Protein AF-A0ABC8RRY3-F1 (afdb_monomer_lite)

Secondary structure (DSSP, 8-state):
----PPPPPPTT--THHHHHHHHHHHTT-----------------------------HHHHHHHHHHHHHHHHHHHHHHHTS-------SSHHHHHHHHHHHHHHHHHHHHHS-HHHHHHHTTTS--HHHHHHHHHHHTPPPHHHHHHHHHTTSTT--HHHHHHHHHH-SSHHHHHHHHHHTTT-HHHHHHHHHHHTTTSS-HHHHHHHHHHHT--

Structure (mmCIF, N/CA/C/O backbone):
data_AF-A0ABC8RRY3-F1
#
_entry.id   AF-A0ABC8RRY3-F1
#
loop_
_atom_site.group_PDB
_atom_site.id
_atom_site.type_symbol
_atom_site.label_atom_id
_atom_site.label_alt_id
_atom_site.label_comp_id
_atom_site.label_asym_id
_atom_site.label_entity_id
_atom_site.label_seq_id
_atom_site.pdbx_PDB_ins_code
_atom_site.Cartn_x
_atom_site.Cartn_y
_atom_site.Cartn_z
_atom_site.occupancy
_atom_site.B_iso_or_equiv
_atom_site.auth_seq_id
_atom_site.auth_comp_id
_atom_site.auth_asym_id
_atom_site.auth_atom_id
_atom_site.pdbx_PDB_model_num
ATOM 1 N N . MET A 1 1 ? -9.235 -22.527 -18.227 1.00 31.97 1 MET A N 1
ATOM 2 C CA . MET A 1 1 ? -8.842 -22.435 -19.648 1.00 31.97 1 MET A CA 1
ATOM 3 C C . MET A 1 1 ? -7.898 -21.255 -19.773 1.00 31.97 1 MET A C 1
ATOM 5 O O . MET A 1 1 ? -8.350 -20.122 -19.700 1.00 31.97 1 MET A O 1
ATOM 9 N N . ALA A 1 2 ? -6.595 -21.528 -19.806 1.00 30.31 2 ALA A N 1
ATOM 10 C CA . ALA A 1 2 ? -5.564 -20.508 -19.943 1.00 30.31 2 ALA A CA 1
ATOM 11 C C . ALA A 1 2 ? -5.569 -19.997 -21.389 1.00 30.31 2 ALA A C 1
ATOM 13 O O . ALA A 1 2 ? -5.497 -20.799 -22.319 1.00 30.31 2 ALA A O 1
ATOM 14 N N . GLN A 1 3 ? -5.713 -18.687 -21.583 1.00 34.06 3 GLN A N 1
ATOM 15 C CA . GLN A 1 3 ? -5.517 -18.079 -22.894 1.00 34.06 3 GLN A CA 1
ATOM 16 C C . GLN A 1 3 ? -4.008 -17.994 -23.140 1.00 34.06 3 GLN A C 1
ATOM 18 O O . GLN A 1 3 ? -3.276 -17.410 -22.344 1.00 34.06 3 GLN A O 1
ATOM 23 N N . ASN A 1 4 ? -3.559 -18.657 -24.205 1.00 36.44 4 ASN A N 1
ATOM 24 C CA . ASN A 1 4 ? -2.171 -18.714 -24.647 1.00 36.44 4 ASN A CA 1
ATOM 25 C C . ASN A 1 4 ? -1.624 -17.300 -24.896 1.00 36.44 4 ASN A C 1
ATOM 27 O O . ASN A 1 4 ? -2.052 -16.629 -25.834 1.00 36.44 4 ASN A O 1
ATOM 31 N N . LEU A 1 5 ? -0.660 -16.869 -24.082 1.00 36.22 5 LEU A N 1
ATOM 32 C CA . LEU A 1 5 ? 0.220 -15.752 -24.419 1.00 36.22 5 LEU A CA 1
ATOM 33 C C . LEU A 1 5 ? 1.229 -16.234 -25.478 1.00 36.22 5 LEU A C 1
ATOM 35 O O . LEU A 1 5 ? 1.787 -17.323 -25.314 1.00 36.22 5 LEU A O 1
ATOM 39 N N . PRO A 1 6 ? 1.464 -15.477 -26.564 1.00 34.47 6 PRO A N 1
ATOM 40 C CA . PRO A 1 6 ? 2.433 -15.866 -27.579 1.00 34.47 6 PRO A CA 1
ATOM 41 C C . PRO A 1 6 ? 3.862 -15.797 -27.018 1.00 34.47 6 PRO A C 1
ATOM 43 O O . PRO A 1 6 ? 4.224 -14.870 -26.294 1.00 34.47 6 PRO A O 1
ATOM 46 N N . LEU A 1 7 ? 4.656 -16.819 -27.349 1.00 37.25 7 LEU A N 1
ATOM 47 C CA . LEU A 1 7 ? 6.086 -16.939 -27.050 1.00 37.25 7 LEU A CA 1
ATOM 48 C C . LEU A 1 7 ? 6.905 -15.795 -27.687 1.00 37.25 7 LEU A C 1
ATOM 50 O O . LEU A 1 7 ? 6.423 -15.160 -28.628 1.00 37.25 7 LEU A O 1
ATOM 54 N N . PRO A 1 8 ? 8.142 -15.532 -27.210 1.00 37.50 8 PRO A N 1
ATOM 55 C CA . PRO A 1 8 ? 8.986 -14.463 -27.739 1.00 37.50 8 PRO A CA 1
ATOM 56 C C . PRO A 1 8 ? 9.223 -14.635 -29.244 1.00 37.50 8 PRO A C 1
ATOM 58 O O . PRO A 1 8 ? 9.687 -15.680 -29.700 1.00 37.50 8 PRO A O 1
ATOM 61 N N . ILE A 1 9 ? 8.880 -13.589 -29.998 1.00 39.41 9 ILE A N 1
ATOM 62 C CA . ILE A 1 9 ? 9.011 -13.520 -31.453 1.00 39.41 9 ILE A CA 1
ATOM 63 C C . ILE A 1 9 ? 10.498 -13.620 -31.818 1.00 39.41 9 ILE A C 1
ATOM 65 O O . ILE A 1 9 ? 11.332 -12.852 -31.336 1.00 39.41 9 ILE A O 1
ATOM 69 N N . SER A 1 10 ? 10.817 -14.603 -32.660 1.00 38.12 10 SER A N 1
ATOM 70 C CA . SER A 1 10 ? 12.108 -14.743 -33.333 1.00 38.12 10 SER A CA 1
ATOM 71 C C . SER A 1 10 ? 12.402 -13.471 -34.137 1.00 38.12 10 SER A C 1
ATOM 73 O O . SER A 1 10 ? 11.566 -13.034 -34.925 1.00 38.12 10 SER A O 1
ATOM 75 N N . MET A 1 11 ? 13.573 -12.856 -33.931 1.00 45.81 11 MET A N 1
ATOM 76 C CA . MET A 1 11 ? 13.958 -11.571 -34.542 1.00 45.81 11 MET A CA 1
ATOM 77 C C . MET A 1 11 ? 14.353 -11.672 -36.030 1.00 45.81 11 MET A C 1
ATOM 79 O O . MET A 1 11 ? 15.284 -10.999 -36.458 1.00 45.81 11 MET A O 1
ATOM 83 N N . ASP A 1 12 ? 13.628 -12.476 -36.806 1.00 41.12 12 ASP A N 1
ATOM 84 C CA . ASP A 1 12 ? 13.692 -12.514 -38.275 1.00 41.12 12 ASP A CA 1
ATOM 85 C C . ASP A 1 12 ? 12.323 -12.189 -38.928 1.00 41.12 12 ASP A C 1
ATOM 87 O O . ASP A 1 12 ? 12.153 -12.350 -40.133 1.00 41.12 12 ASP A O 1
ATOM 91 N N . GLY A 1 13 ? 11.331 -11.730 -38.147 1.00 36.97 13 GLY A N 1
ATOM 92 C CA . GLY A 1 13 ? 9.959 -11.457 -38.603 1.00 36.97 13 GLY A CA 1
ATOM 93 C C . GLY A 1 13 ? 9.693 -10.025 -39.099 1.00 36.97 13 GLY A C 1
ATOM 94 O O . GLY A 1 13 ? 10.183 -9.049 -38.531 1.00 36.97 13 GLY A O 1
ATOM 95 N N . ASP A 1 14 ? 8.885 -9.934 -40.160 1.00 43.50 14 ASP A N 1
ATOM 96 C CA . ASP A 1 14 ? 8.519 -8.750 -40.946 1.00 43.50 14 ASP A CA 1
ATOM 97 C C . ASP A 1 14 ? 7.953 -7.547 -40.152 1.00 43.50 14 ASP A C 1
ATOM 99 O O . ASP A 1 14 ? 7.330 -7.677 -39.099 1.00 43.50 14 ASP A O 1
ATOM 103 N N . GLN A 1 15 ? 8.092 -6.350 -40.745 1.00 43.19 15 GLN A N 1
ATOM 104 C CA . GLN A 1 15 ? 7.602 -5.022 -40.307 1.00 43.19 15 GLN A CA 1
ATOM 105 C C . GLN A 1 15 ? 6.165 -5.006 -39.722 1.00 43.19 15 GLN A C 1
ATOM 107 O O . GLN A 1 15 ? 5.827 -4.116 -38.942 1.00 43.19 15 GLN A O 1
ATOM 112 N N . GLN A 1 16 ? 5.320 -5.978 -40.073 1.00 41.22 16 GLN A N 1
ATOM 113 C CA . GLN A 1 16 ? 3.928 -6.097 -39.624 1.00 41.22 16 GLN A CA 1
ATOM 114 C C . GLN A 1 16 ? 3.757 -6.529 -38.157 1.00 41.22 16 GLN A C 1
ATOM 116 O O . GLN A 1 16 ? 2.776 -6.120 -37.533 1.00 41.22 16 GLN A O 1
ATOM 121 N N . ASP A 1 17 ? 4.717 -7.247 -37.563 1.00 48.81 17 ASP A N 1
ATOM 122 C CA . ASP A 1 17 ? 4.645 -7.628 -36.138 1.00 48.81 17 ASP A CA 1
ATOM 123 C C . ASP A 1 17 ? 4.825 -6.418 -35.200 1.00 48.81 17 ASP A C 1
ATOM 125 O O . ASP A 1 17 ? 4.259 -6.358 -34.103 1.00 48.81 17 ASP A O 1
ATOM 129 N N . TRP A 1 18 ? 5.546 -5.391 -35.659 1.00 44.81 18 TRP A N 1
ATOM 130 C CA . TRP A 1 18 ? 5.739 -4.144 -34.916 1.00 44.81 18 TRP A CA 1
ATOM 131 C C . TRP A 1 18 ? 4.465 -3.298 -34.845 1.00 44.81 18 TRP A C 1
ATOM 133 O O . TRP A 1 18 ? 4.181 -2.693 -33.809 1.00 44.81 18 TRP A O 1
ATOM 143 N N . GLU A 1 19 ? 3.670 -3.264 -35.917 1.00 44.75 19 GLU A N 1
ATOM 144 C CA . GLU A 1 19 ? 2.419 -2.500 -35.949 1.00 44.75 19 GLU A CA 1
ATOM 145 C C . GLU A 1 19 ? 1.362 -3.102 -35.014 1.00 44.75 19 GLU A C 1
ATOM 147 O O . GLU A 1 19 ? 0.672 -2.359 -34.313 1.00 44.75 19 GLU A O 1
ATOM 152 N N . ALA A 1 20 ? 1.300 -4.434 -34.909 1.00 50.59 20 ALA A N 1
ATOM 153 C CA . ALA A 1 20 ? 0.403 -5.129 -33.984 1.00 50.59 20 ALA A CA 1
ATOM 154 C C . ALA A 1 20 ? 0.744 -4.846 -32.507 1.00 50.59 20 ALA A C 1
ATOM 156 O O . ALA A 1 20 ? -0.151 -4.616 -31.682 1.00 50.59 20 ALA A O 1
ATOM 157 N N . TRP A 1 21 ? 2.036 -4.791 -32.163 1.00 51.72 21 TRP A N 1
ATOM 158 C CA . TRP A 1 21 ? 2.482 -4.417 -30.817 1.00 51.72 21 TRP A CA 1
ATOM 159 C C . TRP A 1 21 ? 2.197 -2.940 -30.496 1.00 51.72 21 TRP A C 1
ATOM 161 O O . TRP A 1 21 ? 1.742 -2.616 -29.392 1.00 51.72 21 TRP A O 1
ATOM 171 N N . ILE A 1 22 ? 2.387 -2.044 -31.471 1.00 51.19 22 ILE A N 1
ATOM 172 C CA . ILE A 1 22 ? 2.031 -0.623 -31.349 1.00 51.19 22 ILE A CA 1
ATOM 173 C C . ILE A 1 22 ? 0.522 -0.463 -31.120 1.00 51.19 22 ILE A C 1
ATOM 175 O O . ILE A 1 22 ? 0.129 0.281 -30.220 1.00 51.19 22 ILE A O 1
ATOM 179 N N . GLU A 1 23 ? -0.325 -1.179 -31.862 1.00 46.16 23 GLU A N 1
ATOM 180 C CA . GLU A 1 23 ? -1.784 -1.092 -31.717 1.00 46.16 23 GLU A CA 1
ATOM 181 C C . GLU A 1 23 ? -2.260 -1.581 -30.345 1.00 46.16 23 GLU A C 1
ATOM 183 O O . GLU A 1 23 ? -3.103 -0.955 -29.703 1.00 46.16 23 GLU A O 1
ATOM 188 N N . THR A 1 24 ? -1.640 -2.647 -29.838 1.00 44.56 24 THR A N 1
ATOM 189 C CA . THR A 1 24 ? -1.930 -3.191 -28.503 1.00 44.56 24 THR A CA 1
ATOM 190 C C . THR A 1 24 ? -1.500 -2.227 -27.387 1.00 44.56 24 THR A C 1
ATOM 192 O O . THR A 1 24 ? -2.137 -2.153 -26.333 1.00 44.56 24 THR A O 1
ATOM 195 N N . SER A 1 25 ? -0.449 -1.439 -27.630 1.00 39.88 25 SER A N 1
ATOM 196 C CA . SER A 1 25 ? 0.100 -0.469 -26.674 1.00 39.88 25 SER A CA 1
ATOM 197 C C . SER A 1 25 ? -0.645 0.876 -26.667 1.00 39.88 25 SER A C 1
ATOM 199 O O . SER A 1 25 ? -0.651 1.565 -25.644 1.00 39.88 25 SER A O 1
ATOM 201 N N . LYS A 1 26 ? -1.334 1.241 -27.761 1.00 40.53 26 LYS A N 1
ATOM 202 C CA . LYS A 1 26 ? -2.143 2.476 -27.872 1.00 40.53 26 LYS A CA 1
ATOM 203 C C . LYS A 1 26 ? -3.253 2.574 -26.821 1.00 40.53 26 LYS A C 1
ATOM 205 O O . LYS A 1 26 ? -3.534 3.668 -26.342 1.00 40.53 26 LYS A O 1
ATOM 210 N N . ASN A 1 27 ? -3.841 1.448 -26.419 1.00 36.88 27 ASN A N 1
ATOM 211 C CA . ASN A 1 27 ? -4.966 1.421 -25.474 1.00 36.88 27 ASN A CA 1
ATOM 212 C C . ASN A 1 27 ? -4.562 1.602 -23.999 1.00 36.88 27 ASN A C 1
ATOM 214 O O . ASN A 1 27 ? -5.433 1.600 -23.132 1.00 36.88 27 ASN A O 1
ATOM 218 N N . LYS A 1 28 ? -3.263 1.749 -23.695 1.00 37.53 28 LYS A N 1
ATOM 219 C CA . LYS A 1 28 ? -2.749 1.870 -22.318 1.00 37.53 28 LYS A CA 1
ATOM 220 C C . LYS A 1 28 ? -2.096 3.218 -22.000 1.00 37.53 28 LYS A C 1
ATOM 222 O O . LYS A 1 28 ? -1.705 3.433 -20.857 1.00 37.53 28 LYS A O 1
ATOM 227 N N . LEU A 1 29 ? -1.982 4.131 -22.969 1.00 35.62 29 LEU A N 1
ATOM 228 C CA . LEU A 1 29 ? -1.271 5.398 -22.786 1.00 35.62 29 LEU A CA 1
ATOM 229 C C . LEU A 1 29 ? -2.246 6.578 -22.663 1.00 35.62 29 LEU A C 1
ATOM 231 O O . LEU A 1 29 ? -2.884 6.982 -23.635 1.00 35.62 29 LEU A O 1
ATOM 235 N N . VAL A 1 30 ? -2.322 7.183 -21.476 1.00 33.12 30 VAL A N 1
ATOM 236 C CA . VAL A 1 30 ? -2.964 8.493 -21.300 1.00 33.12 30 VAL A CA 1
ATOM 237 C C . VAL A 1 30 ? -1.987 9.564 -21.787 1.00 33.12 30 VAL A C 1
ATOM 239 O O . VAL A 1 30 ? -1.080 9.974 -21.069 1.00 33.12 30 VAL A O 1
ATOM 242 N N . VAL A 1 31 ? -2.148 10.006 -23.035 1.00 36.59 31 VAL A N 1
ATOM 243 C CA . VAL A 1 31 ? -1.385 11.130 -23.600 1.00 36.59 31 VAL A CA 1
ATOM 244 C C . VAL A 1 31 ? -2.153 12.423 -23.335 1.00 36.59 31 VAL A C 1
ATOM 246 O O . VAL A 1 31 ? -3.106 12.745 -24.047 1.00 36.59 31 VAL A O 1
ATOM 249 N N . LEU A 1 32 ? -1.739 13.191 -22.325 1.00 32.75 32 LEU A N 1
ATOM 250 C CA . LEU A 1 32 ? -2.200 14.571 -22.173 1.00 32.75 32 LEU A CA 1
ATOM 251 C C . LEU A 1 32 ? -1.407 15.457 -23.136 1.00 32.75 32 LEU A C 1
ATOM 253 O O . LEU A 1 32 ? -0.220 15.708 -22.959 1.00 32.75 32 LEU A O 1
ATOM 257 N N . ARG A 1 33 ? -2.080 15.894 -24.202 1.00 32.84 33 ARG A N 1
ATOM 258 C CA . ARG A 1 33 ? -1.510 16.769 -25.226 1.00 32.84 33 ARG A CA 1
ATOM 259 C C . ARG A 1 33 ? -1.497 18.213 -24.733 1.00 32.84 33 ARG A C 1
ATOM 261 O O . ARG A 1 33 ? -2.553 18.836 -24.608 1.00 32.84 33 ARG A O 1
ATOM 268 N N . GLU A 1 34 ? -0.312 18.769 -24.551 1.00 36.38 34 GLU A N 1
ATOM 269 C CA . GLU A 1 34 ? -0.118 20.212 -24.496 1.00 36.38 34 GLU A CA 1
ATOM 270 C C . GLU A 1 34 ? 0.045 20.743 -25.927 1.00 36.38 34 GLU A C 1
ATOM 272 O O . GLU A 1 34 ? 0.794 20.199 -26.739 1.00 36.38 34 GLU A O 1
ATOM 277 N N . LYS A 1 35 ? -0.716 21.779 -26.279 1.00 31.27 35 LYS A N 1
ATOM 278 C CA . LYS A 1 35 ? -0.447 22.589 -27.468 1.00 31.27 35 LYS A CA 1
ATOM 279 C C . LYS A 1 35 ? -0.472 24.040 -27.015 1.00 31.27 35 LYS A C 1
ATOM 281 O O . LYS A 1 35 ? -1.510 24.692 -27.094 1.00 31.27 35 LYS A O 1
ATOM 286 N N . GLU A 1 36 ? 0.650 24.512 -26.496 1.00 39.84 36 GLU A N 1
ATOM 287 C CA . GLU A 1 36 ? 0.920 25.941 -26.423 1.00 39.84 36 GLU A CA 1
ATOM 288 C C . GLU A 1 36 ? 1.451 26.372 -27.793 1.00 39.84 36 GLU A C 1
ATOM 290 O O . GLU A 1 36 ? 2.521 25.948 -28.225 1.00 39.84 36 GLU A O 1
ATOM 295 N N . VAL A 1 37 ? 0.667 27.161 -28.529 1.00 35.97 37 VAL A N 1
ATOM 296 C CA . VAL A 1 37 ? 1.204 27.965 -29.630 1.00 35.97 37 VAL A CA 1
ATOM 297 C C . VAL A 1 37 ? 1.340 29.366 -29.066 1.00 35.97 37 VAL A C 1
ATOM 299 O O . VAL A 1 37 ? 0.336 30.024 -28.795 1.00 35.97 37 VAL A O 1
ATOM 302 N N . GLY A 1 38 ? 2.588 29.765 -28.824 1.00 32.19 38 GLY A N 1
ATOM 303 C CA . GLY A 1 38 ? 2.945 31.115 -28.420 1.00 32.19 38 GLY A CA 1
ATOM 304 C C . GLY A 1 38 ? 2.394 32.134 -29.410 1.00 32.19 38 GLY A C 1
ATOM 305 O O . GLY A 1 38 ? 2.457 31.947 -30.627 1.00 32.19 38 GLY A O 1
ATOM 306 N N . GLY A 1 39 ? 1.820 33.200 -28.864 1.00 37.59 39 GLY A N 1
ATOM 307 C CA . GLY A 1 39 ? 1.494 34.382 -29.631 1.00 37.59 39 GLY A CA 1
ATOM 308 C C . GLY A 1 39 ? 2.778 35.108 -30.000 1.00 37.59 39 GLY A C 1
ATOM 309 O O . GLY A 1 39 ? 3.454 35.620 -29.120 1.00 37.59 39 G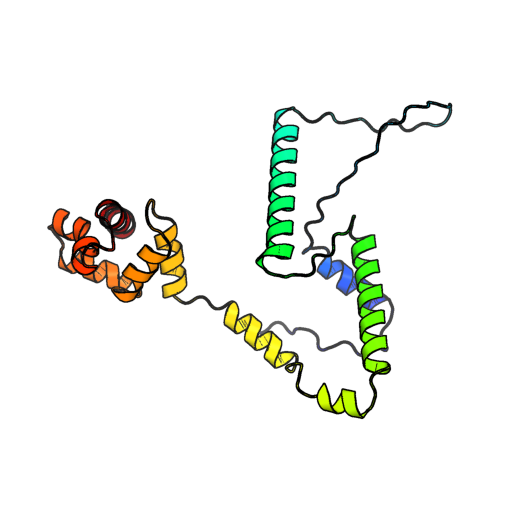LY A O 1
ATOM 310 N N . ASP A 1 40 ? 3.055 35.180 -31.295 1.00 29.31 40 ASP A N 1
ATOM 311 C CA . ASP A 1 40 ? 3.642 36.366 -31.901 1.00 29.31 40 ASP A CA 1
ATOM 312 C C . ASP A 1 40 ? 2.851 36.666 -33.171 1.00 29.31 40 ASP A C 1
ATOM 314 O O . ASP A 1 40 ? 2.838 35.924 -34.156 1.00 29.31 40 ASP A O 1
ATOM 318 N N . SER A 1 41 ? 2.093 37.753 -33.093 1.00 36.19 41 SER A N 1
ATOM 319 C CA . SER A 1 41 ? 1.290 38.286 -34.175 1.00 36.19 41 SER A CA 1
ATOM 320 C C . SER A 1 41 ? 2.185 39.012 -35.174 1.00 36.19 41 SER A C 1
ATOM 322 O O . SER A 1 41 ? 2.573 40.149 -34.926 1.00 36.19 41 SER A O 1
ATOM 324 N N . TYR A 1 42 ? 2.413 38.416 -36.340 1.00 28.03 42 TYR A N 1
ATOM 325 C CA . TYR A 1 42 ? 2.574 39.178 -37.577 1.00 28.03 42 TYR A CA 1
ATOM 326 C C . TYR A 1 42 ? 1.781 38.486 -38.682 1.00 28.03 42 TYR A C 1
ATOM 328 O O . TYR A 1 42 ? 2.205 37.497 -39.275 1.00 28.03 42 TYR A O 1
ATOM 336 N N . CYS A 1 43 ? 0.584 39.014 -38.939 1.00 30.30 43 CYS A N 1
ATOM 337 C CA . CYS A 1 43 ? -0.199 38.677 -40.116 1.00 30.30 43 CYS A CA 1
ATOM 338 C C . CYS A 1 43 ? 0.555 39.144 -41.369 1.00 30.30 43 CYS A C 1
ATOM 340 O O . CYS A 1 43 ? 0.645 40.344 -41.621 1.00 30.30 43 CYS A O 1
ATOM 342 N N . ALA A 1 44 ? 1.028 38.205 -42.187 1.00 30.47 44 ALA A N 1
ATOM 343 C CA . ALA A 1 44 ? 1.303 38.439 -43.599 1.00 30.47 44 ALA A CA 1
ATOM 344 C C . ALA A 1 44 ? 0.461 37.457 -44.425 1.00 30.47 44 ALA A C 1
ATOM 346 O O . ALA A 1 44 ? 0.417 36.261 -44.162 1.00 30.47 44 ALA A O 1
ATOM 347 N N . MET A 1 45 ? -0.290 38.035 -45.357 1.00 35.50 45 MET A N 1
ATOM 348 C CA . MET A 1 45 ? -1.440 37.482 -46.066 1.00 35.50 45 MET A CA 1
ATOM 349 C C . MET A 1 45 ? -1.230 36.137 -46.781 1.00 35.50 45 MET A C 1
ATOM 351 O O . MET A 1 45 ? -0.275 35.973 -47.532 1.00 35.50 45 MET A O 1
ATOM 355 N N . GLY A 1 46 ? -2.255 35.277 -46.706 1.00 32.56 46 GLY A N 1
ATOM 356 C CA . GLY A 1 46 ? -2.624 34.372 -47.801 1.00 32.56 46 GLY A CA 1
ATOM 357 C C . GLY A 1 46 ? -2.859 32.913 -47.406 1.00 32.56 46 GLY A C 1
ATOM 358 O O . GLY A 1 46 ? -1.910 32.165 -47.229 1.00 32.56 46 GLY A O 1
ATOM 359 N N . GLY A 1 47 ? -4.125 32.480 -47.392 1.00 30.14 47 GLY A N 1
ATOM 360 C CA . GLY A 1 47 ? -4.485 31.057 -47.465 1.00 30.14 47 GLY A CA 1
ATOM 361 C C . GLY A 1 47 ? -5.391 30.577 -46.336 1.00 30.14 47 GLY A C 1
ATOM 362 O O . GLY A 1 47 ? -5.009 30.561 -45.177 1.00 30.14 47 GLY A O 1
ATOM 363 N N . ARG A 1 48 ? -6.616 30.209 -46.713 1.00 40.81 48 ARG A N 1
ATOM 364 C CA . ARG A 1 48 ? -7.707 29.673 -45.890 1.00 40.81 48 ARG A CA 1
ATOM 365 C C . ARG A 1 48 ? -7.256 28.528 -44.970 1.00 40.81 48 ARG A C 1
ATOM 367 O O . ARG A 1 48 ? -6.746 27.541 -45.473 1.00 40.81 48 ARG A O 1
ATOM 374 N N . ASP A 1 49 ? -7.496 28.685 -43.666 1.00 31.70 49 ASP A N 1
ATOM 375 C CA . ASP A 1 49 ? -8.188 27.718 -42.795 1.00 31.70 49 ASP A CA 1
ATOM 376 C C . ASP A 1 49 ? -8.314 28.310 -41.381 1.00 31.70 49 ASP A C 1
ATOM 378 O O . ASP A 1 49 ? -7.418 28.233 -40.541 1.00 31.70 49 ASP A O 1
ATOM 382 N N . CYS A 1 50 ? -9.449 28.961 -41.115 1.00 30.28 50 CYS A N 1
ATOM 383 C CA . CYS A 1 50 ? -9.786 29.456 -39.785 1.00 30.28 50 CYS A CA 1
ATOM 384 C C . CYS A 1 50 ? -10.132 28.264 -38.881 1.00 30.28 50 CYS A C 1
ATOM 386 O O . CYS A 1 50 ? -11.270 27.793 -38.873 1.00 30.28 50 CYS A O 1
ATOM 388 N N . VAL A 1 51 ? -9.165 27.779 -38.100 1.00 36.56 51 VAL A N 1
ATOM 389 C CA . VAL A 1 51 ? -9.450 26.862 -36.990 1.00 36.56 51 VAL A CA 1
ATOM 390 C C . VAL A 1 51 ? -10.266 27.632 -35.957 1.00 36.56 51 VAL A C 1
ATOM 392 O O . VAL A 1 51 ? -9.794 28.598 -35.366 1.00 36.56 51 VAL A O 1
ATOM 395 N N . HIS A 1 52 ? -11.516 27.216 -35.775 1.00 29.41 52 HIS A N 1
ATOM 396 C CA . HIS A 1 52 ? -12.428 27.778 -34.788 1.00 29.41 52 HIS A CA 1
ATOM 397 C C . HIS A 1 52 ? -11.818 27.650 -33.384 1.00 29.41 52 HIS A C 1
ATOM 399 O O . HIS A 1 52 ? -11.682 26.551 -32.837 1.00 29.41 52 HIS A O 1
ATOM 405 N N . GLU A 1 53 ? -11.437 28.785 -32.807 1.00 32.78 53 GLU A N 1
ATOM 406 C CA . GLU A 1 53 ? -10.887 28.884 -31.464 1.00 32.78 53 GLU A CA 1
ATOM 407 C C . GLU A 1 53 ? -12.003 28.656 -30.441 1.00 32.78 53 GLU A C 1
ATOM 409 O O . GLU A 1 53 ? -12.810 29.535 -30.136 1.00 32.78 53 GLU A O 1
ATOM 414 N N . ARG A 1 54 ? -12.101 27.427 -29.924 1.00 38.47 54 ARG A N 1
ATOM 415 C CA . ARG A 1 54 ? -13.029 27.119 -28.834 1.00 38.47 54 ARG A CA 1
ATOM 416 C C . ARG A 1 54 ? -12.462 27.661 -27.526 1.00 38.47 54 ARG A C 1
ATOM 418 O O . ARG A 1 54 ? -11.669 27.002 -26.856 1.00 38.47 54 ARG A O 1
ATOM 425 N N . ARG A 1 55 ? -12.895 28.869 -27.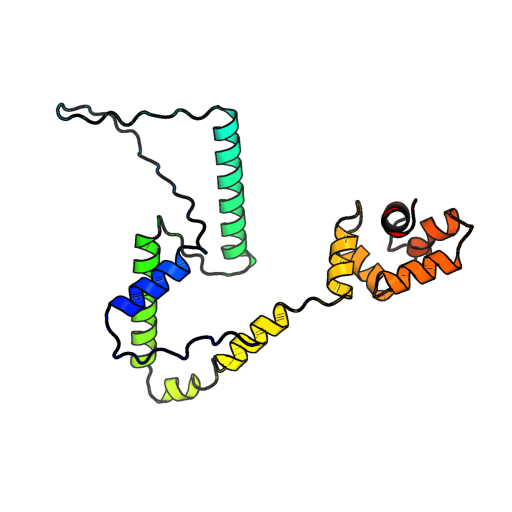162 1.00 40.28 55 ARG A N 1
ATOM 426 C CA . ARG A 1 55 ? -12.696 29.451 -25.832 1.00 40.28 55 ARG A CA 1
ATOM 427 C C . ARG A 1 55 ? -13.424 28.587 -24.801 1.00 40.28 55 ARG A C 1
ATOM 429 O O . ARG A 1 55 ? -14.647 28.476 -24.828 1.00 40.28 55 ARG A O 1
ATOM 436 N N . TRP A 1 56 ? -12.668 27.952 -23.914 1.00 46.09 56 TRP A N 1
ATOM 437 C CA . TRP A 1 56 ? -13.230 27.136 -22.842 1.00 46.09 56 TRP A CA 1
ATOM 438 C C . TRP A 1 56 ? -13.939 28.023 -21.802 1.00 46.09 56 TRP A C 1
ATOM 440 O O . TRP A 1 56 ? -13.439 29.112 -21.502 1.00 46.09 56 TRP A O 1
ATOM 450 N N . PRO A 1 57 ? -15.072 27.581 -21.225 1.00 50.06 57 PRO A N 1
ATOM 451 C CA . PRO A 1 57 ? -15.698 28.261 -20.094 1.00 50.06 57 PRO A CA 1
ATOM 452 C C . PRO A 1 57 ? -14.698 28.411 -18.943 1.00 50.06 57 PRO A C 1
ATOM 454 O O . PRO A 1 57 ? -13.915 27.495 -18.691 1.00 50.06 57 PRO A O 1
ATOM 457 N N . SER A 1 58 ? -14.742 29.525 -18.210 1.00 53.91 58 SER A N 1
ATOM 458 C CA . SER A 1 58 ? -13.785 29.847 -17.137 1.00 53.91 58 SER A CA 1
ATOM 459 C C . SER A 1 58 ? -13.619 28.726 -16.098 1.00 53.91 58 SER A C 1
ATOM 461 O O . SER A 1 58 ? -12.515 28.511 -15.603 1.00 53.91 58 SER A O 1
ATOM 463 N N . GLY A 1 59 ? -14.683 27.957 -15.829 1.00 53.00 59 GLY A N 1
ATOM 464 C CA . GLY A 1 59 ? -14.639 26.776 -14.959 1.00 53.00 59 GLY A CA 1
ATOM 465 C C . GLY A 1 59 ? -13.787 25.626 -15.509 1.00 53.00 59 GLY A C 1
ATOM 466 O O . GLY A 1 59 ? -13.031 25.023 -14.757 1.00 53.00 59 GLY A O 1
ATOM 467 N N . LEU A 1 60 ? -13.813 25.370 -16.823 1.00 48.91 60 LEU A N 1
ATOM 468 C CA . LEU A 1 60 ? -12.951 24.357 -17.447 1.00 48.91 60 LEU A CA 1
ATOM 469 C C . LEU A 1 60 ? -11.487 24.794 -17.526 1.00 48.91 60 LEU A C 1
ATOM 471 O O . LEU A 1 60 ? -10.599 23.949 -17.499 1.00 48.91 60 LEU A O 1
ATOM 475 N N . VAL A 1 61 ? -11.215 26.099 -17.600 1.00 52.78 61 VAL A N 1
ATOM 476 C CA . VAL A 1 61 ? -9.840 26.622 -17.568 1.00 52.78 61 VAL A CA 1
ATOM 477 C C . VAL A 1 61 ? -9.225 26.452 -16.176 1.00 52.78 61 VAL A C 1
ATOM 479 O O . VAL A 1 61 ? -8.064 26.062 -16.075 1.00 52.78 61 VAL A O 1
ATOM 482 N N . ALA A 1 62 ? -9.999 26.699 -15.115 1.00 49.88 62 ALA A N 1
ATOM 483 C CA . ALA A 1 62 ? -9.570 26.465 -13.737 1.00 49.88 62 ALA A CA 1
ATOM 484 C C . ALA A 1 62 ? -9.308 24.975 -13.474 1.00 49.88 62 ALA A C 1
ATOM 486 O O . ALA A 1 62 ? -8.209 24.623 -13.056 1.00 49.88 62 ALA A O 1
ATOM 487 N N . TRP A 1 63 ? -10.251 24.106 -13.853 1.00 42.12 63 TRP A N 1
ATOM 488 C CA . TRP A 1 63 ? -10.084 22.651 -13.769 1.00 42.12 63 TRP A CA 1
ATOM 489 C C . TRP A 1 63 ? -8.872 22.153 -14.558 1.00 42.12 63 TRP A C 1
ATOM 491 O O . TRP A 1 63 ? -8.099 21.339 -14.068 1.00 42.12 63 TRP A O 1
ATOM 501 N N . LYS A 1 64 ? -8.650 22.674 -15.770 1.00 47.00 64 LYS A N 1
ATOM 502 C CA . LYS A 1 64 ? -7.479 22.308 -16.574 1.00 47.00 64 LYS A CA 1
ATOM 503 C C . LYS A 1 64 ? -6.168 22.695 -15.883 1.00 47.00 64 LYS A C 1
ATOM 505 O O . LYS A 1 64 ? -5.225 21.915 -15.916 1.00 47.00 64 LYS A O 1
ATOM 510 N N . ARG A 1 65 ? -6.098 23.876 -15.259 1.00 49.91 65 ARG A N 1
ATOM 511 C CA . ARG A 1 65 ? -4.908 24.315 -14.509 1.00 49.91 65 ARG A CA 1
ATOM 512 C C . ARG A 1 65 ? -4.675 23.461 -13.270 1.00 49.91 65 ARG A C 1
ATOM 514 O O . ARG A 1 65 ? -3.546 23.057 -13.036 1.00 49.91 65 ARG A O 1
ATOM 521 N N . GLU A 1 66 ? -5.730 23.159 -12.524 1.00 51.06 66 GLU A N 1
ATOM 522 C CA . GLU A 1 66 ? -5.659 22.302 -11.341 1.00 51.06 66 GLU A CA 1
ATOM 523 C C . GLU A 1 66 ? -5.161 20.896 -11.699 1.00 51.06 66 GLU A C 1
ATOM 525 O O . GLU A 1 66 ? -4.220 20.401 -11.086 1.00 51.06 66 GLU A O 1
ATOM 530 N N . VAL A 1 67 ? -5.681 20.306 -12.779 1.00 61.94 67 VAL A N 1
ATOM 531 C CA . VAL A 1 67 ? -5.212 19.009 -13.294 1.00 61.94 67 VAL A CA 1
ATOM 532 C C . VAL A 1 67 ? -3.744 19.064 -13.729 1.00 61.94 67 VAL A C 1
ATOM 534 O O . VAL A 1 67 ? -2.983 18.159 -13.397 1.00 61.94 67 VAL A O 1
ATOM 537 N N . VAL A 1 68 ? -3.311 20.115 -14.433 1.00 65.38 68 VAL A N 1
ATOM 538 C CA . VAL A 1 68 ? -1.901 20.266 -14.848 1.00 65.38 68 VAL A CA 1
ATOM 539 C C . VAL A 1 68 ? -0.973 20.386 -13.639 1.00 65.38 68 VAL A C 1
ATOM 541 O O . VAL A 1 68 ? 0.082 19.754 -13.618 1.00 65.38 68 VAL A O 1
ATOM 544 N N . VAL A 1 69 ? -1.370 21.146 -12.615 1.00 66.19 69 VAL A N 1
ATOM 545 C CA . VAL A 1 69 ? -0.595 21.279 -11.374 1.00 66.19 69 VAL A CA 1
ATOM 546 C C . VAL A 1 69 ? -0.505 19.936 -10.649 1.00 66.19 69 VAL A C 1
ATOM 548 O O . VAL A 1 69 ? 0.592 19.542 -10.264 1.00 66.19 69 VAL A O 1
ATOM 551 N N . LEU A 1 70 ? -1.608 19.194 -10.522 1.00 66.94 70 LEU A N 1
ATOM 552 C CA . LEU A 1 70 ? -1.615 17.879 -9.870 1.00 66.94 70 LEU A CA 1
ATOM 553 C C . LEU A 1 70 ? -0.724 16.863 -10.598 1.00 66.94 70 LEU A C 1
ATOM 555 O O . LEU A 1 70 ? 0.069 16.171 -9.959 1.00 66.94 70 LEU A O 1
ATOM 559 N N . VAL A 1 71 ? -0.800 16.807 -11.932 1.00 71.75 71 VAL A N 1
ATOM 560 C CA . VAL A 1 71 ? 0.052 15.922 -12.745 1.00 71.75 71 VAL A CA 1
ATOM 561 C C . VAL A 1 71 ? 1.521 16.334 -12.642 1.00 71.75 71 VAL A C 1
ATOM 563 O O . VAL A 1 71 ? 2.389 15.476 -12.496 1.00 71.75 71 VAL A O 1
ATOM 566 N N . GLY A 1 72 ? 1.813 17.637 -12.670 1.00 71.31 72 GLY A N 1
ATOM 567 C CA . GLY A 1 72 ? 3.170 18.155 -12.506 1.00 71.31 72 GLY A CA 1
ATOM 568 C C . GLY A 1 72 ? 3.772 17.814 -11.142 1.00 71.31 72 GLY A C 1
ATOM 569 O O . GLY A 1 72 ? 4.907 17.345 -11.079 1.00 71.31 72 GLY A O 1
ATOM 570 N N . VAL A 1 73 ? 3.002 17.987 -10.063 1.00 74.00 73 VAL A N 1
ATOM 571 C CA . VAL A 1 73 ? 3.426 17.649 -8.696 1.00 74.00 73 VAL A CA 1
ATOM 572 C C . VAL A 1 73 ? 3.650 16.146 -8.549 1.00 74.00 73 VAL A C 1
ATOM 574 O O . VAL A 1 73 ? 4.704 15.754 -8.061 1.00 74.00 73 VAL A O 1
ATOM 577 N N . SER A 1 74 ? 2.730 15.306 -9.032 1.00 74.44 74 SER A N 1
ATOM 578 C CA . SER A 1 74 ? 2.896 13.844 -9.008 1.00 74.44 74 SER A CA 1
ATOM 579 C C . SER A 1 74 ? 4.140 13.395 -9.783 1.00 74.44 74 SER A C 1
ATOM 581 O O . SER A 1 74 ? 4.910 12.564 -9.316 1.00 74.44 74 SER A O 1
ATOM 583 N N . CYS A 1 75 ? 4.392 13.998 -10.942 1.00 74.50 75 CYS A N 1
ATOM 584 C CA . CYS A 1 75 ? 5.577 13.712 -11.742 1.00 74.50 75 CYS A CA 1
ATOM 585 C C . CYS A 1 75 ? 6.881 14.146 -11.044 1.00 74.50 75 CYS A C 1
ATOM 587 O O . CYS A 1 75 ? 7.925 13.522 -11.226 1.00 74.50 75 CYS A O 1
ATOM 589 N N . PHE A 1 76 ? 6.839 15.226 -10.261 1.00 74.75 76 PHE A N 1
ATOM 590 C CA . PHE A 1 76 ? 7.979 15.675 -9.465 1.00 74.75 76 PHE A CA 1
ATOM 591 C C . PHE A 1 76 ? 8.223 14.762 -8.261 1.00 74.75 76 PHE A C 1
ATOM 593 O O . PHE A 1 76 ? 9.373 14.444 -7.970 1.00 74.75 76 PHE A O 1
ATOM 600 N N . THR A 1 77 ? 7.171 14.292 -7.582 1.00 74.06 77 THR A N 1
ATOM 601 C CA . THR A 1 77 ? 7.322 13.343 -6.468 1.00 74.06 77 THR A CA 1
ATOM 602 C C . THR A 1 77 ? 7.905 12.015 -6.942 1.00 74.06 77 THR A C 1
ATOM 604 O O . THR A 1 77 ? 8.823 11.512 -6.300 1.00 74.06 77 THR A O 1
ATOM 607 N N . THR A 1 78 ? 7.478 11.500 -8.100 1.00 79.38 78 THR A N 1
ATOM 608 C CA . THR A 1 78 ? 8.061 10.274 -8.676 1.00 79.38 78 THR A CA 1
ATOM 609 C C . THR A 1 78 ? 9.542 10.447 -9.033 1.00 79.38 78 THR A C 1
ATOM 611 O O . THR A 1 78 ? 10.337 9.526 -8.883 1.00 79.38 78 THR A O 1
ATOM 614 N N . GLU A 1 79 ? 9.939 11.639 -9.488 1.00 76.81 79 GLU A N 1
ATOM 615 C CA . GLU A 1 79 ? 11.329 11.926 -9.866 1.00 76.81 79 GLU A CA 1
ATOM 616 C C . GLU A 1 79 ? 12.228 12.119 -8.635 1.00 76.81 79 GLU A C 1
ATOM 618 O O . GLU A 1 79 ? 13.287 11.507 -8.522 1.00 76.81 79 GLU A O 1
ATOM 623 N N . VAL A 1 80 ? 11.794 12.952 -7.685 1.00 76.75 80 VAL A N 1
ATOM 624 C CA . VAL A 1 80 ? 12.635 13.408 -6.569 1.00 76.75 80 VAL A CA 1
ATOM 625 C C . VAL A 1 80 ? 12.509 12.532 -5.328 1.00 76.75 80 VAL A C 1
ATOM 627 O O . VAL A 1 80 ? 13.518 12.264 -4.681 1.00 76.75 80 VAL A O 1
ATOM 630 N N . LEU A 1 81 ? 11.295 12.108 -4.966 1.00 74.56 81 LEU A N 1
ATOM 631 C CA . LEU A 1 81 ? 11.070 11.326 -3.744 1.00 74.56 81 LEU A CA 1
ATOM 632 C C . LEU A 1 81 ? 11.223 9.827 -3.995 1.00 74.56 81 LEU A C 1
ATOM 634 O O . LEU A 1 81 ? 11.799 9.129 -3.167 1.00 74.56 81 LEU A O 1
ATOM 638 N N . GLU A 1 82 ? 10.728 9.342 -5.131 1.00 77.81 82 GLU A N 1
ATOM 639 C CA . GLU A 1 82 ? 10.778 7.914 -5.469 1.00 77.81 82 GLU A CA 1
ATOM 640 C C . GLU A 1 82 ? 12.020 7.537 -6.297 1.00 77.81 82 GLU A C 1
ATOM 642 O O . GLU A 1 82 ? 12.369 6.361 -6.383 1.00 77.81 82 GLU A O 1
ATOM 647 N N . GLY A 1 83 ? 12.722 8.523 -6.871 1.00 84.81 83 GLY A N 1
ATOM 648 C CA . GLY A 1 83 ? 13.988 8.323 -7.581 1.00 84.81 83 GLY A CA 1
ATOM 649 C C . GLY A 1 83 ? 13.855 7.758 -8.998 1.00 84.81 83 GLY A C 1
ATOM 650 O O . GLY A 1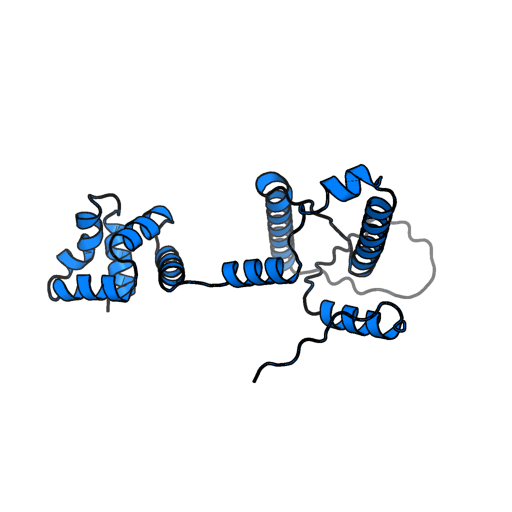 83 ? 14.831 7.226 -9.534 1.00 84.81 83 GLY A O 1
ATOM 651 N N . PHE A 1 84 ? 12.674 7.845 -9.619 1.00 85.62 84 PHE A N 1
ATOM 652 C CA . PHE A 1 84 ? 12.479 7.411 -11.003 1.00 85.62 84 PHE A CA 1
ATOM 653 C C . PHE A 1 84 ? 13.086 8.404 -12.003 1.00 85.62 84 PHE A C 1
ATOM 655 O O . PHE A 1 84 ? 12.932 9.617 -11.878 1.00 85.62 84 PHE A O 1
ATOM 662 N N . ASP A 1 85 ? 13.701 7.888 -13.071 1.00 85.69 85 ASP A N 1
ATOM 663 C CA . ASP A 1 85 ? 14.096 8.707 -14.222 1.00 85.69 85 ASP A CA 1
ATOM 664 C C . ASP A 1 85 ? 12.875 9.014 -15.101 1.00 85.69 85 ASP A C 1
ATOM 666 O O . ASP A 1 85 ? 12.444 8.201 -15.929 1.00 85.69 85 ASP A O 1
ATOM 670 N N . VAL A 1 86 ? 12.281 10.192 -14.903 1.00 86.88 86 VAL A N 1
ATOM 671 C CA . VAL A 1 86 ? 11.047 10.568 -15.594 1.00 86.88 86 VAL A CA 1
ATOM 672 C C . VAL A 1 86 ? 11.329 11.213 -16.951 1.00 86.88 86 VAL A C 1
ATOM 674 O O . VAL A 1 86 ? 11.704 12.381 -17.072 1.00 86.88 86 VAL A O 1
ATOM 677 N N . GLN A 1 87 ? 11.041 10.463 -18.014 1.00 87.75 87 GLN A N 1
ATOM 678 C CA . GLN A 1 87 ? 11.212 10.907 -19.398 1.00 87.75 87 GLN A CA 1
ATOM 679 C C . GLN A 1 87 ? 9.913 11.510 -19.958 1.00 87.75 87 GLN A C 1
ATOM 681 O O . GLN A 1 87 ? 8.998 10.800 -20.376 1.00 87.75 87 GLN A O 1
ATOM 686 N N . ARG A 1 88 ? 9.836 12.844 -20.006 1.00 87.56 88 ARG A N 1
ATOM 687 C CA . ARG A 1 88 ? 8.673 13.583 -20.533 1.00 87.56 88 ARG A CA 1
ATOM 688 C C . ARG A 1 88 ? 8.712 13.636 -22.067 1.00 87.56 88 ARG A C 1
ATOM 690 O O . ARG A 1 88 ? 9.759 13.894 -22.657 1.00 87.56 88 ARG A O 1
ATOM 697 N N . THR A 1 89 ? 7.575 13.394 -22.725 1.00 89.88 89 THR A N 1
ATOM 698 C CA . THR A 1 89 ? 7.454 13.402 -24.198 1.00 89.88 89 THR A CA 1
ATOM 699 C C . THR A 1 89 ? 6.222 14.191 -24.639 1.00 89.88 89 THR A C 1
ATOM 701 O O . THR A 1 89 ? 5.223 14.213 -23.927 1.00 89.88 89 THR A O 1
ATOM 704 N N . SER A 1 90 ? 6.285 14.853 -25.802 1.00 88.06 90 SER A N 1
ATOM 705 C CA . SER A 1 90 ? 5.199 15.733 -26.276 1.00 88.06 90 SER A CA 1
ATOM 706 C C . SER A 1 90 ? 4.035 14.978 -26.942 1.00 88.06 90 SER A C 1
ATOM 708 O O . SER A 1 90 ? 2.956 15.530 -27.174 1.00 88.06 90 SER A O 1
ATOM 710 N N . GLY A 1 91 ? 4.240 13.692 -27.244 1.00 85.25 91 GLY A N 1
ATOM 711 C CA . GLY A 1 91 ? 3.241 12.805 -27.824 1.00 85.25 91 GLY A CA 1
ATOM 712 C C . GLY A 1 91 ? 3.825 11.461 -28.258 1.00 85.25 91 GLY A C 1
ATOM 713 O O . GLY A 1 91 ? 5.035 11.246 -28.215 1.00 85.25 91 GLY A O 1
ATOM 714 N N . LEU A 1 92 ? 2.951 10.570 -28.735 1.00 91.12 92 LEU A N 1
ATOM 715 C CA . LEU A 1 92 ? 3.281 9.175 -29.057 1.00 91.12 92 LEU A CA 1
ATOM 716 C C . LEU A 1 92 ? 4.480 9.017 -30.009 1.00 91.12 92 LEU A C 1
ATOM 718 O O . LEU A 1 92 ? 5.310 8.134 -29.811 1.00 91.12 92 LEU A O 1
ATOM 722 N N . GLY A 1 93 ? 4.587 9.870 -31.033 1.00 92.62 93 GLY A N 1
ATOM 723 C CA . GLY A 1 93 ? 5.701 9.817 -31.986 1.00 92.62 93 GLY A CA 1
ATOM 724 C C . GLY A 1 93 ? 7.064 10.049 -31.323 1.00 92.62 93 GLY A C 1
ATOM 725 O O . GLY A 1 93 ? 8.027 9.345 -31.632 1.00 92.62 93 GLY A O 1
ATOM 726 N N . ASP A 1 94 ? 7.130 10.976 -30.365 1.00 90.31 94 ASP A N 1
ATOM 727 C CA . ASP A 1 94 ? 8.343 11.231 -29.583 1.00 90.31 94 ASP A CA 1
ATOM 728 C C . ASP A 1 94 ? 8.627 10.084 -28.608 1.00 90.31 94 ASP A C 1
ATOM 730 O O . ASP A 1 94 ? 9.784 9.691 -28.455 1.00 90.31 94 ASP A O 1
ATOM 734 N N . THR A 1 95 ? 7.587 9.498 -28.002 1.00 92.62 95 THR A N 1
ATOM 735 C CA . THR A 1 95 ? 7.706 8.319 -27.127 1.00 92.62 95 THR A CA 1
ATOM 736 C C . THR A 1 95 ? 8.308 7.125 -27.869 1.00 92.62 95 THR A C 1
ATOM 738 O O . THR A 1 95 ? 9.300 6.556 -27.415 1.00 92.62 95 THR A O 1
ATOM 741 N N . ILE A 1 96 ? 7.778 6.783 -29.048 1.00 95.00 96 ILE A N 1
ATOM 742 C CA . ILE A 1 96 ? 8.290 5.671 -29.867 1.00 95.00 96 ILE A CA 1
ATOM 743 C C . ILE A 1 96 ? 9.742 5.934 -30.277 1.00 95.00 96 ILE A C 1
ATOM 745 O O . ILE A 1 96 ? 10.594 5.050 -30.168 1.00 95.00 96 ILE A O 1
ATOM 749 N N . ARG A 1 97 ? 10.058 7.165 -30.702 1.00 93.62 97 ARG A N 1
ATOM 750 C CA . ARG A 1 97 ? 11.431 7.547 -31.053 1.00 93.62 97 ARG A CA 1
ATOM 751 C C . ARG A 1 97 ? 12.378 7.394 -29.859 1.00 93.62 97 ARG A C 1
ATOM 753 O O . ARG A 1 97 ? 13.485 6.882 -30.026 1.00 93.62 97 ARG A O 1
ATOM 760 N N . LYS A 1 98 ? 11.949 7.804 -28.661 1.00 93.00 98 LYS A N 1
ATOM 761 C CA . LYS A 1 98 ? 12.719 7.651 -27.421 1.00 93.00 98 LYS A CA 1
ATOM 762 C C . LYS A 1 98 ? 12.972 6.176 -27.101 1.00 93.00 98 LYS A C 1
ATOM 764 O O . LYS A 1 98 ? 14.117 5.833 -26.815 1.00 93.00 98 LYS A O 1
ATOM 769 N N . TYR A 1 99 ? 11.965 5.308 -27.221 1.00 95.31 99 TYR A N 1
ATOM 770 C CA . TYR A 1 99 ? 12.144 3.860 -27.058 1.00 95.31 99 TYR A CA 1
ATOM 771 C C . TYR A 1 99 ? 13.154 3.295 -28.056 1.00 95.31 99 TYR A C 1
ATOM 773 O O . TYR A 1 99 ? 14.084 2.609 -27.643 1.00 95.31 99 TYR A O 1
ATOM 781 N N . GLY A 1 100 ? 13.067 3.673 -29.336 1.00 95.69 100 GLY A N 1
ATOM 782 C CA . GLY A 1 100 ? 14.052 3.265 -30.342 1.00 95.69 100 GLY A CA 1
ATOM 783 C C . GLY A 1 100 ? 15.488 3.670 -29.981 1.00 95.69 100 GLY A C 1
ATOM 784 O O . GLY A 1 100 ? 16.414 2.863 -30.103 1.00 95.69 100 GLY A O 1
ATOM 785 N N . PHE A 1 101 ? 15.688 4.894 -29.479 1.00 96.12 101 PHE A N 1
ATOM 786 C CA . PHE A 1 101 ? 17.000 5.340 -29.001 1.00 96.12 101 PHE A CA 1
ATOM 787 C C . PHE A 1 101 ? 17.485 4.558 -27.775 1.00 96.12 101 PHE A C 1
ATOM 789 O O . PHE A 1 101 ? 18.645 4.145 -27.758 1.00 96.12 101 PHE A O 1
ATOM 796 N N . LEU A 1 102 ? 16.618 4.328 -26.783 1.00 95.62 102 LEU A N 1
ATOM 797 C CA . LEU A 1 102 ? 16.954 3.578 -25.568 1.00 95.62 102 LEU A CA 1
ATOM 798 C C . LEU A 1 102 ? 17.350 2.136 -25.894 1.00 95.62 102 LEU A C 1
ATOM 800 O O . LEU A 1 102 ? 18.415 1.687 -25.475 1.00 95.62 102 LEU A O 1
ATOM 804 N N . THR A 1 103 ? 16.561 1.437 -26.713 1.00 95.38 103 THR A N 1
ATOM 805 C CA . THR A 1 103 ? 16.870 0.067 -27.144 1.00 95.38 103 THR A CA 1
ATOM 806 C C . THR A 1 103 ? 18.223 -0.002 -27.847 1.00 95.38 103 THR A C 1
ATOM 808 O O . THR A 1 103 ? 19.031 -0.888 -27.550 1.00 95.38 103 THR A O 1
ATOM 811 N N . ARG A 1 104 ? 18.519 0.952 -28.745 1.00 95.75 104 ARG A N 1
ATOM 812 C CA . ARG A 1 104 ? 19.811 0.998 -29.442 1.00 95.75 104 ARG A CA 1
ATOM 813 C C . ARG A 1 104 ? 20.969 1.250 -28.478 1.00 95.75 104 ARG A C 1
ATOM 815 O O . ARG A 1 104 ? 21.985 0.568 -28.588 1.00 95.75 104 ARG A O 1
ATOM 822 N N . ALA A 1 105 ? 20.816 2.194 -27.551 1.00 95.25 105 ALA A N 1
ATOM 823 C CA . ALA A 1 105 ? 21.841 2.531 -26.567 1.00 95.25 105 ALA A CA 1
ATOM 824 C C . ALA A 1 105 ? 22.150 1.347 -25.635 1.00 95.25 105 ALA A C 1
ATOM 826 O O . ALA A 1 105 ? 23.316 0.990 -25.484 1.00 95.25 105 ALA A O 1
ATOM 827 N N . ILE A 1 106 ? 21.122 0.679 -25.097 1.00 92.25 106 ILE A N 1
ATOM 828 C CA . ILE A 1 106 ? 21.269 -0.519 -24.252 1.00 92.25 106 ILE A CA 1
ATOM 829 C C . ILE A 1 106 ? 21.970 -1.638 -25.032 1.00 92.25 106 ILE A C 1
ATOM 831 O O . ILE A 1 106 ? 22.940 -2.225 -24.557 1.00 92.25 106 ILE A O 1
ATOM 835 N N . THR A 1 107 ? 21.528 -1.899 -26.266 1.00 91.75 107 THR A N 1
ATOM 836 C CA . THR A 1 107 ? 22.131 -2.934 -27.120 1.00 91.75 107 THR A CA 1
ATOM 837 C C . THR A 1 107 ? 23.610 -2.656 -27.378 1.00 91.75 107 THR A C 1
ATOM 839 O O . THR A 1 107 ? 24.435 -3.566 -27.322 1.00 91.75 107 THR A O 1
ATOM 842 N N . GLN A 1 108 ? 23.958 -1.403 -27.675 1.00 93.94 108 GLN A N 1
ATOM 843 C CA . GLN A 1 108 ? 25.343 -0.997 -27.900 1.00 93.94 108 GLN A CA 1
ATOM 844 C C . GLN A 1 108 ? 26.180 -1.143 -26.628 1.00 93.94 108 GLN A C 1
ATOM 846 O O . GLN A 1 108 ? 27.252 -1.736 -26.703 1.00 93.94 108 GLN A O 1
ATOM 851 N N . TYR A 1 109 ? 25.658 -0.696 -25.482 1.00 89.75 109 TYR A N 1
ATOM 852 C CA . TYR A 1 109 ? 26.316 -0.800 -24.181 1.00 89.75 109 TYR A CA 1
ATOM 853 C C . TYR A 1 109 ? 26.725 -2.244 -23.862 1.00 89.75 109 TYR A C 1
ATOM 855 O O . TYR A 1 109 ? 27.912 -2.522 -23.696 1.00 89.75 109 TYR A O 1
ATOM 863 N N . TYR A 1 110 ? 25.780 -3.189 -23.893 1.00 85.00 110 TYR A N 1
ATOM 864 C CA . TYR A 1 110 ? 26.074 -4.595 -23.586 1.00 85.00 110 TYR A CA 1
ATOM 865 C C . TYR A 1 110 ? 26.963 -5.282 -24.634 1.00 85.00 110 TYR A C 1
ATOM 867 O O . TYR A 1 110 ? 27.718 -6.199 -24.304 1.00 85.00 110 TYR A O 1
ATOM 875 N N . ARG A 1 111 ? 26.927 -4.838 -25.900 1.00 87.62 111 ARG A N 1
ATOM 876 C CA . ARG A 1 111 ? 27.862 -5.324 -26.930 1.00 87.62 111 ARG A CA 1
ATOM 877 C C . ARG A 1 111 ? 29.295 -4.880 -26.648 1.00 87.62 111 ARG A C 1
ATOM 879 O O . ARG A 1 111 ? 30.198 -5.698 -26.816 1.00 87.62 111 ARG A O 1
ATOM 886 N N . SER A 1 112 ? 29.475 -3.629 -26.217 1.00 87.06 112 SER A N 1
ATOM 887 C CA . SER A 1 112 ? 30.782 -3.032 -25.919 1.00 87.06 112 SER A CA 1
ATOM 888 C C . SER A 1 112 ? 31.398 -3.457 -24.587 1.00 87.06 112 SER A C 1
ATOM 890 O O . SER A 1 112 ? 32.548 -3.115 -24.352 1.00 87.06 112 SER A O 1
ATOM 892 N N . LEU A 1 113 ? 30.673 -4.184 -23.726 1.00 85.44 113 LEU A N 1
ATOM 893 C CA . LEU A 1 113 ? 31.241 -4.700 -22.478 1.00 85.44 113 LEU A CA 1
ATOM 894 C C . LEU A 1 113 ? 32.367 -5.700 -22.763 1.00 85.44 113 LEU A C 1
ATOM 896 O O . LEU A 1 113 ? 32.211 -6.617 -23.585 1.00 85.44 113 LEU A O 1
ATOM 900 N N . ASP A 1 114 ? 33.473 -5.548 -22.043 1.00 80.62 114 ASP A N 1
ATOM 901 C CA . ASP A 1 114 ? 34.582 -6.491 -22.084 1.00 80.62 114 ASP A CA 1
ATOM 902 C C . ASP A 1 114 ? 34.162 -7.857 -21.508 1.00 80.62 114 ASP A C 1
ATOM 904 O O . ASP A 1 114 ? 33.209 -7.942 -20.728 1.00 80.62 114 ASP A O 1
ATOM 908 N N . PRO A 1 115 ? 34.835 -8.961 -21.881 1.00 74.62 115 PRO A N 1
ATOM 909 C CA . PRO A 1 115 ? 34.495 -10.300 -21.393 1.00 74.62 115 PRO A CA 1
ATOM 910 C C . PRO A 1 115 ? 34.484 -10.409 -19.860 1.00 74.62 115 PRO A C 1
ATOM 912 O O . PRO A 1 115 ? 33.626 -11.088 -19.304 1.00 74.62 115 PRO A O 1
ATOM 915 N N . GLU A 1 116 ? 35.386 -9.693 -19.185 1.00 73.62 116 GLU A N 1
ATOM 916 C CA . GLU A 1 116 ? 35.493 -9.674 -17.721 1.00 73.62 116 GLU A CA 1
ATOM 917 C C . GLU A 1 116 ? 34.305 -8.948 -17.058 1.00 73.62 116 GLU A C 1
ATOM 919 O O . GLU A 1 116 ? 33.805 -9.369 -16.015 1.00 73.62 116 GLU A O 1
ATOM 924 N N . ASP A 1 117 ? 33.796 -7.890 -17.693 1.00 68.44 117 ASP A N 1
ATOM 925 C CA . ASP A 1 117 ? 32.611 -7.160 -17.229 1.00 68.44 117 ASP A CA 1
ATOM 926 C C . ASP A 1 117 ? 31.314 -7.897 -17.574 1.00 68.44 117 ASP A C 1
ATOM 928 O O . ASP A 1 117 ? 30.339 -7.836 -16.823 1.00 68.44 117 ASP A O 1
ATOM 932 N N . LYS A 1 118 ? 31.308 -8.667 -18.669 1.00 66.06 118 LYS A N 1
ATOM 933 C CA . LYS A 1 118 ? 30.210 -9.583 -19.006 1.00 66.06 118 LYS A CA 1
ATOM 934 C C . LYS A 1 118 ? 30.049 -10.661 -17.940 1.00 66.06 118 LYS A C 1
ATOM 936 O O . LYS A 1 118 ? 28.923 -10.915 -17.517 1.00 66.06 118 LYS A O 1
ATOM 941 N N . GLU A 1 119 ? 31.150 -11.232 -17.461 1.00 65.56 119 GLU A N 1
ATOM 942 C CA . GLU A 1 119 ? 31.137 -12.235 -16.392 1.00 65.56 119 GLU A CA 1
ATOM 943 C C . GLU A 1 119 ? 30.683 -11.642 -15.046 1.00 65.56 119 GLU A C 1
ATOM 945 O O . GLU A 1 119 ? 29.856 -12.247 -14.371 1.00 65.56 119 GLU A O 1
ATOM 950 N N . LYS A 1 120 ? 31.102 -10.412 -14.704 1.00 66.00 120 LYS A N 1
ATOM 951 C CA . LYS A 1 120 ? 30.620 -9.683 -13.507 1.00 66.00 120 LYS A CA 1
ATOM 952 C C . LYS A 1 120 ? 29.146 -9.267 -13.598 1.00 66.00 120 LYS A C 1
ATOM 954 O O . LYS A 1 120 ? 28.462 -9.205 -12.581 1.00 66.00 120 LYS A O 1
ATOM 959 N N . SER A 1 121 ? 28.649 -8.976 -14.803 1.00 62.16 121 SER A N 1
ATOM 960 C CA . SER A 1 121 ? 27.234 -8.654 -15.044 1.00 62.16 121 SER A CA 1
ATOM 961 C C . SER A 1 121 ? 26.324 -9.890 -15.055 1.00 62.16 121 SER A C 1
ATOM 963 O O . SER A 1 121 ? 25.103 -9.770 -14.905 1.00 62.16 121 SER A O 1
ATOM 965 N N . CYS A 1 122 ? 26.909 -11.084 -15.206 1.00 57.44 122 CYS A N 1
ATOM 966 C CA . CYS A 1 122 ? 26.205 -12.356 -15.161 1.00 57.44 122 CYS A CA 1
ATOM 967 C C . CYS A 1 122 ? 25.674 -12.589 -13.736 1.00 57.44 122 CYS A C 1
ATOM 969 O O . CYS A 1 122 ? 26.437 -12.839 -12.809 1.00 57.44 122 CYS A O 1
ATOM 971 N N . GLY A 1 123 ? 24.356 -12.462 -13.555 1.00 63.53 123 GLY A N 1
ATOM 972 C CA . GLY A 1 123 ? 23.686 -12.596 -12.254 1.00 63.53 123 GLY A CA 1
ATOM 973 C C . GLY A 1 123 ? 23.192 -11.286 -11.630 1.00 63.53 123 GLY A C 1
ATOM 974 O O . GLY A 1 123 ? 22.533 -11.334 -10.596 1.00 63.53 123 GLY A O 1
ATOM 975 N N . VAL A 1 124 ? 23.441 -10.126 -12.255 1.00 72.00 124 VAL A N 1
ATOM 976 C CA . VAL A 1 124 ? 22.875 -8.837 -11.801 1.00 72.00 124 VAL A CA 1
ATOM 977 C C . VAL A 1 124 ? 21.375 -8.742 -12.112 1.00 72.00 124 VAL A C 1
ATOM 979 O O . VAL A 1 124 ? 20.616 -8.150 -11.348 1.00 72.00 124 VAL A O 1
ATOM 982 N N . CYS A 1 125 ? 20.928 -9.346 -13.217 1.00 78.94 125 CYS A N 1
ATOM 983 C CA . CYS A 1 125 ? 19.519 -9.391 -13.601 1.00 78.94 125 CYS A CA 1
ATOM 984 C C . CYS A 1 125 ? 18.927 -10.775 -13.325 1.00 78.94 125 CYS A C 1
ATOM 986 O O . CYS A 1 125 ? 19.464 -11.784 -13.783 1.00 78.94 125 CYS A O 1
ATOM 988 N N . SER A 1 126 ? 17.787 -10.813 -12.633 1.00 83.62 126 SER A N 1
ATOM 989 C CA . SER A 1 126 ? 16.968 -12.023 -12.554 1.00 83.62 126 SER A CA 1
ATOM 990 C C . SER A 1 126 ? 16.499 -12.454 -13.951 1.00 83.62 126 SER A C 1
ATOM 992 O O . SER A 1 126 ? 16.253 -11.597 -14.808 1.00 83.62 126 SER A O 1
ATOM 994 N N . PRO A 1 127 ? 16.315 -13.765 -14.183 1.00 90.19 127 PRO A N 1
ATOM 995 C CA . PRO A 1 127 ? 15.588 -14.267 -15.340 1.00 90.19 127 PRO A CA 1
ATOM 996 C C . PRO A 1 127 ? 14.213 -13.602 -15.486 1.00 90.19 127 PRO A C 1
ATOM 998 O O . PRO A 1 127 ? 13.569 -13.224 -14.502 1.00 90.19 127 PRO A O 1
ATOM 1001 N N . PHE A 1 128 ? 13.754 -13.455 -16.729 1.00 89.25 128 PHE A N 1
ATOM 1002 C CA . PHE A 1 128 ? 12.508 -12.749 -17.032 1.00 89.25 128 PHE A CA 1
ATOM 1003 C C . PHE A 1 128 ? 11.285 -13.388 -16.358 1.00 89.25 128 PHE A C 1
ATOM 1005 O O . PHE A 1 128 ? 10.431 -12.687 -15.825 1.00 89.25 128 PHE A O 1
ATOM 1012 N N . ASP A 1 129 ? 11.207 -14.714 -16.340 1.00 92.62 129 ASP A N 1
ATOM 1013 C CA . ASP A 1 129 ? 10.140 -15.472 -15.688 1.00 92.62 129 ASP A CA 1
ATOM 1014 C C . ASP A 1 129 ? 10.112 -15.257 -14.168 1.00 92.62 129 ASP A C 1
ATOM 1016 O O . ASP A 1 129 ? 9.036 -15.088 -13.589 1.00 92.62 129 ASP A O 1
ATOM 1020 N N . GLU A 1 130 ? 11.280 -15.185 -13.525 1.00 92.88 130 GLU A N 1
ATOM 1021 C CA . GLU A 1 130 ? 11.378 -14.859 -12.101 1.00 92.88 130 GLU A CA 1
ATOM 1022 C C . GLU A 1 130 ? 10.906 -13.425 -11.825 1.00 92.88 130 GLU A C 1
ATOM 1024 O O . GLU A 1 130 ? 10.145 -13.194 -10.882 1.00 92.88 130 GLU A O 1
ATOM 1029 N N . PHE A 1 131 ? 11.305 -12.467 -12.667 1.00 90.44 131 PHE A N 1
ATOM 1030 C CA . PHE A 1 131 ? 10.839 -11.084 -12.576 1.00 90.44 131 PHE A CA 1
ATOM 1031 C C . PHE A 1 131 ? 9.308 -10.996 -12.674 1.00 90.44 131 PHE A C 1
ATOM 1033 O O . PHE A 1 131 ? 8.672 -10.408 -11.799 1.00 90.44 131 PHE A O 1
ATOM 1040 N N . ILE A 1 132 ? 8.704 -11.645 -13.676 1.00 92.06 132 ILE A N 1
ATOM 1041 C CA . ILE A 1 132 ? 7.244 -11.661 -13.847 1.00 92.06 132 ILE A CA 1
ATOM 1042 C C . ILE A 1 132 ? 6.550 -12.301 -12.644 1.00 92.06 132 ILE A C 1
ATOM 1044 O O . ILE A 1 132 ? 5.541 -11.776 -12.169 1.00 92.06 132 ILE A O 1
ATOM 1048 N N . LYS A 1 133 ? 7.094 -13.401 -12.113 1.00 92.19 133 LYS A N 1
ATOM 1049 C CA . LYS A 1 133 ? 6.551 -14.045 -10.914 1.00 92.19 133 LYS A CA 1
ATOM 1050 C C . LYS A 1 133 ? 6.551 -13.093 -9.715 1.00 92.19 133 LYS A C 1
ATOM 1052 O O . LYS A 1 133 ? 5.543 -13.004 -9.021 1.00 92.19 133 LYS A O 1
ATOM 1057 N N . ARG A 1 134 ? 7.635 -12.339 -9.507 1.00 88.94 134 ARG A N 1
ATOM 1058 C CA . ARG A 1 134 ? 7.706 -11.328 -8.439 1.00 88.94 134 ARG A CA 1
ATOM 1059 C C . ARG A 1 134 ? 6.670 -10.218 -8.631 1.00 88.94 134 ARG A C 1
ATOM 1061 O O . ARG A 1 134 ? 6.027 -9.843 -7.658 1.00 88.94 134 ARG A O 1
ATOM 1068 N N . CYS A 1 135 ? 6.455 -9.734 -9.857 1.00 87.81 135 CYS A N 1
ATOM 1069 C CA . CYS A 1 135 ? 5.392 -8.759 -10.139 1.00 87.81 135 CYS A CA 1
ATOM 1070 C C . CYS A 1 135 ? 4.005 -9.305 -9.773 1.00 87.81 135 CYS A C 1
ATOM 1072 O O . CYS A 1 135 ? 3.232 -8.623 -9.111 1.00 87.81 135 CYS A O 1
ATOM 1074 N N . GLN A 1 136 ? 3.713 -10.555 -10.138 1.00 89.25 136 GLN A N 1
ATOM 1075 C CA . GLN A 1 136 ? 2.442 -11.200 -9.794 1.00 89.25 136 GLN A CA 1
ATOM 1076 C C . GLN A 1 136 ? 2.277 -11.406 -8.288 1.00 89.25 136 GLN A C 1
ATOM 1078 O O . GLN A 1 136 ? 1.166 -11.311 -7.776 1.00 89.25 136 GLN A O 1
ATOM 1083 N N . ASP A 1 137 ? 3.359 -11.718 -7.575 1.00 85.75 137 ASP A N 1
ATOM 1084 C CA . ASP A 1 137 ? 3.327 -11.864 -6.121 1.00 85.75 137 ASP A CA 1
ATOM 1085 C C . ASP A 1 137 ? 3.035 -10.524 -5.423 1.00 85.75 137 ASP A C 1
ATOM 1087 O O . ASP A 1 137 ? 2.300 -10.519 -4.440 1.00 85.75 137 ASP A O 1
ATOM 1091 N N . LEU A 1 138 ? 3.525 -9.400 -5.962 1.00 84.62 138 LEU A N 1
ATOM 1092 C CA . LEU A 1 138 ? 3.237 -8.049 -5.457 1.00 84.62 138 LEU A CA 1
ATOM 1093 C C . LEU A 1 138 ? 1.789 -7.597 -5.709 1.00 84.62 138 LEU A C 1
ATOM 1095 O O . LEU A 1 138 ? 1.254 -6.809 -4.937 1.00 84.62 138 LEU A O 1
ATOM 1099 N N . GLU A 1 139 ? 1.142 -8.090 -6.766 1.00 81.88 139 GLU A N 1
ATOM 1100 C CA . GLU A 1 139 ? -0.264 -7.775 -7.069 1.00 81.88 139 GLU A CA 1
ATOM 1101 C C . GLU A 1 139 ? -1.262 -8.535 -6.176 1.00 81.88 139 GLU A C 1
ATOM 1103 O O . GLU A 1 139 ? -2.460 -8.237 -6.176 1.00 81.88 139 GLU A O 1
ATOM 1108 N N . LYS A 1 140 ? -0.801 -9.532 -5.410 1.00 86.75 140 LYS A N 1
ATOM 1109 C CA . LYS A 1 140 ? -1.671 -10.299 -4.515 1.00 86.75 140 LYS A CA 1
ATOM 1110 C C . LYS A 1 140 ? -2.043 -9.458 -3.302 1.00 86.75 140 LYS A C 1
ATOM 1112 O O . LYS A 1 140 ? -1.190 -9.092 -2.507 1.00 86.75 140 LYS A O 1
ATOM 1117 N N . MET A 1 141 ? -3.342 -9.253 -3.118 1.00 88.19 141 MET A N 1
ATOM 1118 C CA . MET A 1 141 ? -3.897 -8.673 -1.898 1.00 88.19 141 MET A CA 1
ATOM 1119 C C . MET A 1 141 ? -4.413 -9.774 -0.974 1.00 88.19 141 MET A C 1
ATOM 1121 O O . MET A 1 141 ? -5.143 -10.677 -1.397 1.00 88.19 141 MET A O 1
ATOM 1125 N N . THR A 1 142 ? -4.057 -9.691 0.302 1.00 91.69 142 THR A N 1
ATOM 1126 C CA . THR A 1 142 ? -4.628 -10.526 1.357 1.00 91.69 142 THR A CA 1
ATOM 1127 C C . THR A 1 142 ? -5.946 -9.936 1.867 1.00 91.69 142 THR A C 1
ATOM 1129 O O . THR A 1 142 ? -6.265 -8.766 1.653 1.00 91.69 142 THR A O 1
ATOM 1132 N N . VAL A 1 143 ? -6.729 -10.739 2.596 1.00 93.50 143 VAL A N 1
ATOM 1133 C CA . VAL A 1 143 ? -7.949 -10.251 3.270 1.00 93.50 143 VAL A CA 1
ATOM 1134 C C . VAL A 1 143 ? -7.622 -9.138 4.273 1.00 93.50 143 VAL A C 1
ATOM 1136 O O . VAL A 1 143 ? -8.420 -8.219 4.441 1.00 93.50 143 VAL A O 1
ATOM 1139 N N . SER A 1 144 ? -6.444 -9.205 4.900 1.00 93.88 144 SER A N 1
ATOM 1140 C CA . SER A 1 144 ? -5.939 -8.176 5.809 1.00 93.88 144 SER A CA 1
ATOM 1141 C C . SER A 1 144 ? -5.683 -6.859 5.072 1.00 93.88 144 SER A C 1
ATOM 1143 O O . SER A 1 144 ? -6.120 -5.819 5.546 1.00 93.88 144 SER A O 1
ATOM 1145 N N . ASP A 1 145 ? -5.069 -6.892 3.884 1.00 93.25 145 ASP A N 1
ATOM 1146 C CA . ASP A 1 145 ? -4.769 -5.679 3.097 1.00 93.25 145 ASP A CA 1
ATOM 1147 C C . ASP A 1 145 ? -6.047 -4.965 2.642 1.00 93.25 145 ASP A C 1
ATOM 1149 O O . ASP A 1 145 ? -6.175 -3.739 2.724 1.00 93.25 145 ASP A O 1
ATOM 1153 N N . VAL A 1 146 ? -7.041 -5.748 2.211 1.00 94.12 146 VAL A N 1
ATOM 1154 C CA . VAL A 1 146 ? -8.363 -5.219 1.858 1.00 94.12 146 VAL A CA 1
ATOM 1155 C C . VAL A 1 146 ? -9.032 -4.601 3.085 1.00 94.12 146 VAL A C 1
ATOM 1157 O O . VAL A 1 146 ? -9.590 -3.508 2.996 1.00 94.12 146 VAL A O 1
ATOM 1160 N N . PHE A 1 147 ? -8.953 -5.265 4.238 1.00 95.00 147 PHE A N 1
ATOM 1161 C CA . PHE A 1 147 ? -9.537 -4.758 5.475 1.00 95.00 147 PHE A CA 1
ATOM 1162 C C . PHE A 1 147 ? -8.833 -3.481 5.973 1.00 95.00 147 PHE A C 1
ATOM 1164 O O . PHE A 1 147 ? -9.513 -2.522 6.334 1.00 95.00 147 PHE A O 1
ATOM 1171 N N . ALA A 1 148 ? -7.501 -3.409 5.893 1.00 94.75 148 ALA A N 1
ATOM 1172 C CA . ALA A 1 148 ? -6.713 -2.205 6.175 1.00 94.75 148 ALA A CA 1
ATOM 1173 C C . ALA A 1 148 ? -7.186 -1.017 5.326 1.00 94.75 148 ALA A C 1
ATOM 1175 O O . ALA A 1 148 ? -7.497 0.058 5.840 1.00 94.75 148 ALA A O 1
ATOM 1176 N N . THR A 1 149 ? -7.321 -1.255 4.018 1.00 93.38 149 THR A N 1
ATOM 1177 C CA . THR A 1 149 ? -7.767 -0.246 3.052 1.00 93.38 149 THR A CA 1
ATOM 1178 C C . THR A 1 149 ? -9.172 0.257 3.382 1.00 93.38 149 THR A C 1
ATOM 1180 O O . THR A 1 149 ? -9.425 1.459 3.305 1.00 93.38 149 THR A O 1
ATOM 1183 N N . GLN A 1 150 ? -10.078 -0.645 3.778 1.00 93.75 150 GLN A N 1
ATOM 1184 C CA . GLN A 1 150 ? -11.441 -0.305 4.201 1.00 93.75 150 GLN A CA 1
ATOM 1185 C C . GLN A 1 150 ? -11.454 0.534 5.483 1.00 93.75 150 GLN A C 1
ATOM 1187 O O . GLN A 1 150 ? -12.180 1.525 5.546 1.00 93.75 150 GLN A O 1
ATOM 1192 N N . LEU A 1 151 ? -10.638 0.177 6.480 1.00 95.12 151 LEU A N 1
ATOM 1193 C CA . LEU A 1 151 ? -10.512 0.937 7.727 1.00 95.12 151 LEU A CA 1
ATOM 1194 C C . LEU A 1 151 ? -10.043 2.368 7.461 1.00 95.12 151 LEU A C 1
ATOM 1196 O O . LEU A 1 151 ? -10.633 3.303 7.993 1.00 95.12 151 LEU A O 1
ATOM 1200 N N . MET A 1 152 ? -9.055 2.558 6.586 1.00 94.75 152 MET A N 1
ATOM 1201 C CA . MET A 1 152 ? -8.539 3.887 6.233 1.00 94.75 152 MET A CA 1
ATOM 1202 C C . MET A 1 152 ? -9.542 4.772 5.469 1.00 94.75 152 MET A C 1
ATOM 1204 O O . MET A 1 152 ? -9.304 5.968 5.319 1.00 94.75 152 MET A O 1
ATOM 1208 N N . GLN A 1 153 ? -10.679 4.233 5.005 1.00 93.25 153 GLN A N 1
ATOM 1209 C CA . GLN A 1 153 ? -11.774 5.057 4.467 1.00 93.25 153 GLN A CA 1
ATOM 1210 C C . GLN A 1 153 ? -12.638 5.697 5.568 1.00 93.25 153 GLN A C 1
ATOM 1212 O O . GLN A 1 153 ? -13.466 6.566 5.285 1.00 93.25 153 GLN A O 1
ATOM 1217 N N . VAL A 1 154 ? -12.476 5.277 6.824 1.00 93.38 154 VAL A N 1
ATOM 1218 C CA . VAL A 1 154 ? -13.216 5.814 7.967 1.00 93.38 154 VAL A CA 1
ATOM 1219 C C . VAL A 1 154 ? -12.558 7.102 8.454 1.00 93.38 154 VAL A C 1
ATOM 1221 O O . VAL A 1 154 ? -11.347 7.183 8.643 1.00 93.38 154 VAL A O 1
ATOM 1224 N N . GLN A 1 155 ? -13.365 8.130 8.721 1.00 91.31 155 GLN A N 1
ATOM 1225 C CA . GLN A 1 155 ? -12.849 9.387 9.262 1.00 91.31 155 GLN A CA 1
ATOM 1226 C C . GLN A 1 155 ? -12.094 9.164 10.580 1.00 91.31 155 GLN A C 1
ATOM 1228 O O . GLN A 1 155 ? -12.603 8.511 11.493 1.00 91.31 155 GLN A O 1
ATOM 1233 N N . GLN A 1 156 ? -10.924 9.799 10.694 1.00 90.56 156 GLN A N 1
ATOM 1234 C CA . GLN A 1 156 ? -9.994 9.701 11.831 1.00 90.56 156 GLN A CA 1
ATOM 1235 C C . GLN A 1 156 ? -9.296 8.343 11.991 1.00 90.56 156 GLN A C 1
ATOM 1237 O O . GLN A 1 156 ? -8.639 8.120 13.008 1.00 90.56 156 GLN A O 1
ATOM 1242 N N . VAL A 1 157 ? -9.393 7.462 10.994 1.00 93.69 157 VAL A N 1
ATOM 1243 C CA . VAL A 1 157 ? -8.580 6.249 10.921 1.00 93.69 157 VAL A CA 1
ATOM 1244 C C . VAL A 1 157 ? -7.385 6.517 10.015 1.00 93.69 157 VAL A C 1
ATOM 1246 O O . VAL A 1 157 ? -7.521 6.648 8.802 1.00 93.69 157 VAL A O 1
ATOM 1249 N N . THR A 1 158 ? -6.212 6.651 10.630 1.00 93.50 158 THR A N 1
ATOM 1250 C CA . THR A 1 158 ? -4.930 6.741 9.920 1.00 93.50 158 THR A CA 1
ATOM 1251 C C . THR A 1 158 ? -4.365 5.345 9.655 1.00 93.50 158 THR A C 1
ATOM 1253 O O . THR A 1 158 ? -4.918 4.343 10.118 1.00 93.50 158 THR A O 1
ATOM 1256 N N . GLU A 1 159 ? -3.252 5.272 8.928 1.00 93.50 159 GLU A N 1
ATOM 1257 C CA . GLU A 1 159 ? -2.534 4.018 8.681 1.00 93.50 159 GLU A CA 1
ATOM 1258 C C . GLU A 1 159 ? -2.138 3.327 9.996 1.00 93.50 159 GLU A C 1
ATOM 1260 O O . GLU A 1 159 ? -2.386 2.137 10.179 1.00 93.50 159 GLU A O 1
ATOM 1265 N N . GLU A 1 160 ? -1.636 4.084 10.971 1.00 93.81 160 GLU A N 1
ATOM 1266 C CA . GLU A 1 160 ? -1.207 3.561 12.272 1.00 93.81 160 GLU A CA 1
ATOM 1267 C C . GLU A 1 160 ? -2.382 2.995 13.077 1.00 93.81 160 GLU A C 1
ATOM 1269 O O . GLU A 1 160 ? -2.254 1.969 13.752 1.00 93.81 160 GLU A O 1
ATOM 1274 N N . VAL A 1 161 ? -3.552 3.639 12.987 1.00 95.25 161 VAL A N 1
ATOM 1275 C CA . VAL A 1 161 ? -4.785 3.138 13.606 1.00 95.25 161 VAL A CA 1
ATOM 1276 C C . VAL A 1 161 ? -5.213 1.833 12.938 1.00 95.25 161 VAL A C 1
ATOM 1278 O O . VAL A 1 161 ? -5.538 0.880 13.643 1.00 95.25 161 VAL A O 1
ATOM 1281 N N . ALA A 1 162 ? -5.186 1.762 11.604 1.00 95.81 162 ALA A N 1
ATOM 1282 C CA . ALA A 1 162 ? -5.538 0.549 10.870 1.00 95.81 162 ALA A CA 1
ATOM 1283 C C . ALA A 1 162 ? -4.599 -0.620 11.217 1.00 95.81 162 ALA A C 1
ATOM 1285 O O . ALA A 1 162 ? -5.087 -1.710 11.511 1.00 95.81 162 ALA A O 1
ATOM 1286 N N . ILE A 1 163 ? -3.283 -0.381 11.287 1.00 95.75 163 ILE A N 1
ATOM 1287 C CA . ILE A 1 163 ? -2.290 -1.375 11.734 1.00 95.75 163 ILE A CA 1
ATOM 1288 C C . ILE A 1 163 ? -2.614 -1.855 13.154 1.00 95.75 163 ILE A C 1
ATOM 1290 O O . ILE A 1 163 ? -2.722 -3.056 13.388 1.00 95.75 163 ILE A O 1
ATOM 1294 N N . THR A 1 164 ? -2.882 -0.929 14.080 1.00 96.88 164 THR A N 1
ATOM 1295 C CA . THR A 1 164 ? -3.222 -1.276 15.472 1.00 96.88 164 THR A CA 1
ATOM 1296 C C . THR A 1 164 ? -4.489 -2.139 15.560 1.00 96.88 164 THR A C 1
ATOM 1298 O O . THR A 1 164 ? -4.575 -3.045 16.389 1.00 96.88 164 THR A O 1
ATOM 1301 N N . VAL A 1 165 ? -5.493 -1.880 14.714 1.00 96.62 165 VAL A N 1
ATOM 1302 C CA . VAL A 1 165 ? -6.706 -2.711 14.643 1.00 96.62 165 VAL A CA 1
ATOM 1303 C C . VAL A 1 165 ? -6.390 -4.097 14.088 1.00 96.62 165 VAL A C 1
ATOM 1305 O O . VAL A 1 165 ? -6.900 -5.077 14.626 1.00 96.62 165 VAL A O 1
ATOM 1308 N N . LEU A 1 166 ? -5.559 -4.194 13.049 1.00 96.44 166 LEU A N 1
ATOM 1309 C CA . LEU A 1 166 ? -5.185 -5.464 12.419 1.00 96.44 166 LEU A CA 1
ATOM 1310 C C . LEU A 1 166 ? -4.366 -6.365 13.345 1.00 96.44 166 LEU A C 1
ATOM 1312 O O . LEU A 1 166 ? -4.590 -7.576 13.348 1.00 96.44 166 LEU A O 1
ATOM 1316 N N . ASP A 1 167 ? -3.494 -5.785 14.171 1.00 96.38 167 ASP A N 1
ATOM 1317 C CA . ASP A 1 167 ? -2.727 -6.521 15.184 1.00 96.38 167 ASP A CA 1
ATOM 1318 C C . ASP A 1 167 ? -3.640 -7.216 16.210 1.00 96.38 167 ASP A C 1
ATOM 1320 O O . ASP A 1 167 ? -3.328 -8.303 16.700 1.00 96.38 167 ASP A O 1
ATOM 1324 N N . LEU A 1 168 ? -4.792 -6.610 16.520 1.00 95.69 168 LEU A N 1
ATOM 1325 C CA . LEU A 1 168 ? -5.807 -7.184 17.411 1.00 95.69 168 LEU A CA 1
ATOM 1326 C C . LEU A 1 168 ? -6.772 -8.118 16.663 1.00 95.69 168 LEU A C 1
ATOM 1328 O O . LEU A 1 168 ? -7.163 -9.170 17.172 1.00 95.69 168 LEU A O 1
ATOM 1332 N N . TYR A 1 169 ? -7.173 -7.719 15.457 1.00 97.00 169 TYR A N 1
ATOM 1333 C CA . TYR A 1 169 ? -8.220 -8.342 14.658 1.00 97.00 169 TYR A CA 1
ATOM 1334 C C . TYR A 1 169 ? -7.812 -8.360 13.181 1.00 97.00 169 TYR A C 1
ATOM 1336 O O . TYR A 1 169 ? -8.199 -7.470 12.425 1.00 97.00 169 TYR A O 1
ATOM 1344 N N . PRO A 1 170 ? -7.103 -9.401 12.715 1.00 94.75 170 PRO A N 1
ATOM 1345 C CA . PRO A 1 170 ? -6.517 -9.421 11.369 1.00 94.75 170 PRO A CA 1
ATOM 1346 C C . PRO A 1 170 ? -7.558 -9.482 10.241 1.00 94.75 170 PRO A C 1
ATOM 1348 O O . PRO A 1 170 ? -7.229 -9.355 9.065 1.00 94.75 170 PRO A O 1
ATOM 1351 N N . THR A 1 171 ? -8.830 -9.723 10.571 1.00 96.19 17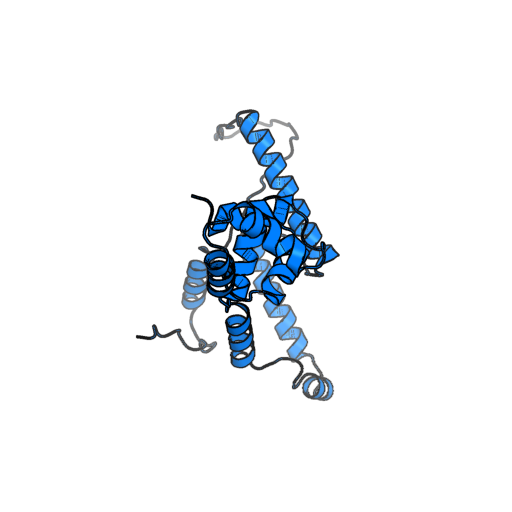1 THR A N 1
ATOM 1352 C CA . THR A 1 171 ? -9.926 -9.773 9.601 1.00 96.19 171 THR A CA 1
ATOM 1353 C C . THR A 1 171 ? -11.173 -9.067 10.121 1.00 96.19 171 THR A C 1
ATOM 1355 O O . THR A 1 171 ? -11.456 -9.058 11.325 1.00 96.19 171 THR A O 1
ATOM 1358 N N . LEU A 1 172 ? -12.003 -8.593 9.189 1.00 94.50 172 LEU A N 1
ATOM 1359 C CA . LEU A 1 172 ? -13.333 -8.066 9.494 1.00 94.50 172 LEU A CA 1
ATOM 1360 C C . LEU A 1 172 ? -14.170 -9.060 10.318 1.00 94.50 172 LEU A C 1
ATOM 1362 O O . LEU A 1 172 ? -14.840 -8.674 11.271 1.00 94.50 172 LEU A O 1
ATOM 1366 N N . LEU A 1 173 ? -14.089 -10.357 9.997 1.00 95.00 173 LEU A N 1
ATOM 1367 C CA . LEU A 1 173 ? -14.818 -11.405 10.713 1.00 95.00 173 LEU A CA 1
ATOM 1368 C C . LEU A 1 173 ? -14.363 -11.539 12.173 1.00 95.00 173 LEU A C 1
ATOM 1370 O O . LEU A 1 173 ? -15.202 -11.718 13.056 1.00 95.00 173 LEU A O 1
ATOM 1374 N N . SER A 1 174 ? -13.056 -11.463 12.446 1.00 96.56 174 SER A N 1
ATOM 1375 C CA . SER A 1 174 ? -12.553 -11.488 13.827 1.00 96.56 174 SER A CA 1
ATOM 1376 C C . SER A 1 174 ? -13.029 -10.276 14.627 1.00 96.56 174 SER A C 1
ATOM 1378 O O . SER A 1 174 ? -13.423 -10.444 15.779 1.00 96.56 174 SER A O 1
ATOM 1380 N N . LEU A 1 175 ? -13.081 -9.095 14.004 1.00 96.81 175 LEU A N 1
ATOM 1381 C CA . LEU A 1 175 ? -13.578 -7.883 14.654 1.00 96.81 175 LEU A CA 1
ATOM 1382 C C . LEU A 1 175 ? -15.094 -7.949 14.910 1.00 96.81 175 LEU A C 1
ATOM 1384 O O . LEU A 1 175 ? -15.549 -7.672 16.016 1.00 96.81 175 LEU A O 1
ATOM 1388 N N . ALA A 1 176 ? -15.878 -8.404 13.930 1.00 95.38 176 ALA A N 1
ATOM 1389 C CA . ALA A 1 176 ? -17.323 -8.580 14.079 1.00 95.38 176 ALA A CA 1
ATOM 1390 C C . ALA A 1 176 ? -17.677 -9.585 15.189 1.00 95.38 176 ALA A C 1
ATOM 1392 O O . ALA A 1 176 ? -18.611 -9.367 15.956 1.00 95.38 176 ALA A O 1
ATOM 1393 N N . ARG A 1 177 ? -16.903 -10.670 15.330 1.00 95.75 177 ARG A N 1
ATOM 1394 C CA . ARG A 1 177 ? -17.067 -11.625 16.441 1.00 95.75 177 ARG A CA 1
ATOM 1395 C C . ARG A 1 177 ? -16.785 -10.987 17.799 1.00 95.75 177 ARG A C 1
ATOM 1397 O O . ARG A 1 177 ? -17.498 -11.282 18.755 1.00 95.75 177 ARG A O 1
ATOM 1404 N N . ALA A 1 178 ? -15.781 -10.117 17.883 1.00 95.44 178 ALA A N 1
ATOM 1405 C CA . ALA A 1 178 ? -15.492 -9.381 19.107 1.00 95.44 178 ALA A CA 1
ATOM 1406 C C . ALA A 1 178 ? -16.645 -8.438 19.477 1.00 95.44 178 ALA A C 1
ATOM 1408 O O . ALA A 1 178 ? -17.106 -8.474 20.617 1.00 95.44 178 ALA A O 1
ATOM 1409 N N . TYR A 1 179 ? -17.204 -7.699 18.513 1.00 96.56 179 TYR A N 1
ATOM 1410 C CA . TYR A 1 179 ? -18.399 -6.885 18.761 1.00 96.56 179 TYR A CA 1
ATOM 1411 C C . TYR A 1 179 ? -19.610 -7.723 19.169 1.00 96.56 179 TYR A C 1
ATOM 1413 O O . TYR A 1 179 ? -20.278 -7.383 20.143 1.00 96.56 179 TYR A O 1
ATOM 1421 N N . SER A 1 180 ? -19.848 -8.854 18.503 1.00 95.12 180 SER A N 1
ATOM 1422 C CA . SER A 1 180 ? -20.932 -9.778 18.853 1.00 95.12 180 SER A CA 1
ATOM 1423 C C . SER A 1 180 ? -20.816 -10.330 20.278 1.00 95.12 180 SER A C 1
ATOM 1425 O O . SER A 1 180 ? -21.832 -10.657 20.881 1.00 95.12 180 SER A O 1
ATOM 1427 N N . SER A 1 181 ? -19.607 -10.441 20.840 1.00 94.00 181 SER A N 1
ATOM 1428 C CA . SER A 1 181 ? -19.418 -10.885 22.231 1.00 94.00 181 SER A CA 1
ATOM 1429 C C . SER A 1 181 ? -19.883 -9.858 23.272 1.00 94.00 181 SER A C 1
ATOM 1431 O O . SER A 1 181 ? -20.118 -10.214 24.424 1.00 94.00 181 SER A O 1
ATOM 1433 N N . LEU A 1 182 ? -20.036 -8.600 22.852 1.00 93.69 182 LEU A N 1
ATOM 1434 C CA . LEU A 1 182 ? -20.514 -7.469 23.648 1.00 93.69 182 LEU A CA 1
ATOM 1435 C C . LEU A 1 182 ? -21.937 -7.049 23.241 1.00 93.69 182 LEU A C 1
ATOM 1437 O O . LEU A 1 182 ? -22.353 -5.923 23.515 1.00 93.69 182 LEU A O 1
ATOM 1441 N N . ASP A 1 183 ? -22.662 -7.923 22.539 1.00 89.00 183 ASP A N 1
ATOM 1442 C CA . ASP A 1 183 ? -23.983 -7.600 22.010 1.00 89.00 183 ASP A CA 1
ATOM 1443 C C . ASP A 1 183 ? -24.961 -7.202 23.128 1.00 89.00 183 ASP A C 1
ATOM 1445 O O . ASP A 1 183 ? -24.992 -7.799 24.208 1.00 89.00 183 ASP A O 1
ATOM 1449 N N . GLY A 1 184 ? -25.737 -6.148 22.875 1.00 86.31 184 GLY A N 1
ATOM 1450 C CA . GLY A 1 184 ? -26.618 -5.515 23.861 1.00 86.31 184 GLY A CA 1
ATOM 1451 C C . GLY A 1 184 ? -25.997 -4.369 24.676 1.00 86.31 184 GLY A C 1
ATOM 1452 O O . GLY A 1 184 ? -26.757 -3.591 25.255 1.00 86.31 184 GLY A O 1
ATOM 1453 N N . ASP A 1 185 ? -24.669 -4.189 24.685 1.00 93.12 185 ASP A N 1
ATOM 1454 C CA . ASP A 1 185 ? -24.005 -3.011 25.275 1.00 93.12 185 ASP A CA 1
ATOM 1455 C C . ASP A 1 185 ? -23.284 -2.182 24.202 1.00 93.12 185 ASP A C 1
ATOM 1457 O O . ASP A 1 185 ? -22.076 -2.293 23.972 1.00 93.12 185 ASP A O 1
ATOM 1461 N N . VAL A 1 186 ? -24.050 -1.293 23.564 1.00 92.94 186 VAL A N 1
ATOM 1462 C CA . VAL A 1 186 ? -23.558 -0.408 22.495 1.00 92.94 186 VAL A CA 1
ATOM 1463 C C . VAL A 1 186 ? -22.392 0.462 22.971 1.00 92.94 186 VAL A C 1
ATOM 1465 O O . VAL A 1 186 ? -21.437 0.673 22.230 1.00 92.94 186 VAL A O 1
ATOM 1468 N N . ARG A 1 187 ? -22.410 0.933 24.226 1.00 93.94 187 ARG A N 1
ATOM 1469 C CA . ARG A 1 187 ? -21.308 1.746 24.763 1.00 93.94 187 ARG A CA 1
ATOM 1470 C C . ARG A 1 187 ? -20.029 0.928 24.897 1.00 93.94 187 ARG A C 1
ATOM 1472 O O . ARG A 1 187 ? -18.952 1.425 24.569 1.00 93.94 187 ARG A O 1
ATOM 1479 N N . ALA A 1 188 ? -20.129 -0.316 25.362 1.00 94.56 188 ALA A N 1
ATOM 1480 C CA . ALA A 1 188 ? -18.973 -1.203 25.434 1.00 94.56 188 ALA A CA 1
ATOM 1481 C C . ALA A 1 188 ? -18.413 -1.529 24.044 1.00 94.56 188 ALA A C 1
ATOM 1483 O O . ALA A 1 188 ? -17.190 -1.551 23.889 1.00 94.56 188 ALA A O 1
ATOM 1484 N N . GLN A 1 189 ? -19.278 -1.724 23.043 1.00 95.75 189 GLN A N 1
ATOM 1485 C CA . GLN A 1 189 ? -18.865 -1.948 21.656 1.00 95.75 189 GLN A CA 1
ATOM 1486 C C . GLN A 1 189 ? -18.162 -0.713 21.066 1.00 95.75 189 GLN A C 1
ATOM 1488 O O . GLN A 1 189 ? -17.056 -0.836 20.539 1.00 95.75 189 GLN A O 1
ATOM 1493 N N . GLU A 1 190 ? -18.731 0.485 21.226 1.00 96.00 190 GLU A N 1
ATOM 1494 C CA . GLU A 1 190 ? -18.135 1.733 20.728 1.00 96.00 190 GLU A CA 1
ATOM 1495 C C . GLU A 1 190 ? -16.760 2.031 21.345 1.00 9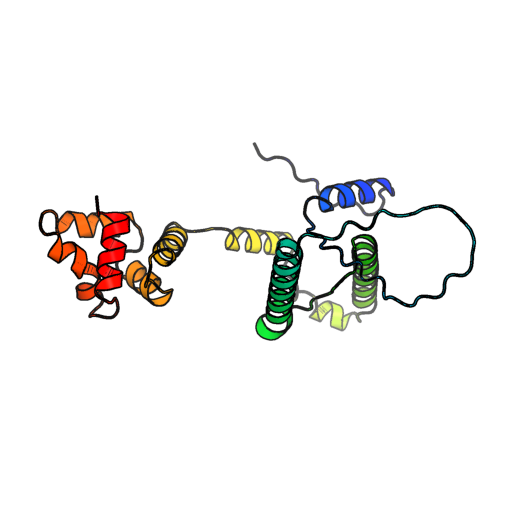6.00 190 GLU A C 1
ATOM 1497 O O . GLU A 1 190 ? -15.876 2.549 20.662 1.00 96.00 190 GLU A O 1
ATOM 1502 N N . GLU A 1 191 ? -16.539 1.678 22.615 1.00 95.69 191 GLU A N 1
ATOM 1503 C CA . GLU A 1 191 ? -15.268 1.906 23.318 1.00 95.69 191 GLU A CA 1
ATOM 1504 C C . GLU A 1 191 ? -14.275 0.730 23.237 1.00 95.69 191 GLU A C 1
ATOM 1506 O O . GLU A 1 191 ? -13.159 0.834 23.760 1.00 95.69 191 GLU A O 1
ATOM 1511 N N . MET A 1 192 ? -14.655 -0.394 22.618 1.00 96.81 192 MET A N 1
ATOM 1512 C CA . MET A 1 192 ? -13.891 -1.647 22.660 1.00 96.81 192 MET A CA 1
ATOM 1513 C C . MET A 1 192 ? -12.456 -1.472 22.149 1.00 96.81 192 MET A C 1
ATOM 1515 O O . MET A 1 192 ? -11.505 -1.853 22.835 1.00 96.81 192 MET A O 1
ATOM 1519 N N . LEU A 1 193 ? -12.289 -0.865 20.970 1.00 96.88 193 LEU A N 1
ATOM 1520 C CA . LEU A 1 193 ? -10.975 -0.711 20.340 1.00 96.88 193 LEU A CA 1
ATOM 1521 C C . LEU A 1 193 ? -10.088 0.268 21.115 1.00 96.88 193 LEU A C 1
ATOM 1523 O O . LEU A 1 193 ? -8.900 0.004 21.291 1.00 96.88 193 LEU A O 1
ATOM 1527 N N . LYS A 1 194 ? -10.656 1.348 21.668 1.00 96.50 194 LYS A N 1
ATOM 1528 C CA . LYS A 1 194 ? -9.935 2.276 22.560 1.00 96.50 194 LYS A CA 1
ATOM 1529 C C . LYS A 1 194 ? -9.374 1.558 23.789 1.00 96.50 194 LYS A C 1
ATOM 1531 O O . LYS A 1 194 ? -8.203 1.729 24.126 1.00 96.50 194 LYS A O 1
ATOM 1536 N N . LYS A 1 195 ? -10.193 0.735 24.452 1.00 94.75 195 LYS A N 1
ATOM 1537 C CA . LYS A 1 195 ? -9.787 0.006 25.666 1.00 94.75 195 LYS A CA 1
ATOM 1538 C C . LYS A 1 195 ? -8.722 -1.046 25.369 1.00 94.75 195 LYS A C 1
ATOM 1540 O O . LYS A 1 195 ? -7.731 -1.126 26.088 1.00 94.75 195 LYS A O 1
ATOM 1545 N N . GLN A 1 196 ? -8.906 -1.827 24.308 1.00 93.75 196 GLN A N 1
ATOM 1546 C CA . GLN A 1 196 ? -7.996 -2.925 23.973 1.00 93.75 196 GLN A CA 1
ATOM 1547 C C . GLN A 1 196 ? -6.661 -2.458 23.393 1.00 93.75 196 GLN A C 1
ATOM 1549 O O . GLN A 1 196 ? -5.645 -3.107 23.609 1.00 93.75 196 GLN A O 1
ATOM 1554 N N . SER A 1 197 ? -6.643 -1.307 22.724 1.00 93.44 197 SER A N 1
ATOM 1555 C CA . SER A 1 197 ? -5.412 -0.680 22.232 1.00 93.44 197 SER A CA 1
ATOM 1556 C C . SER A 1 197 ? -4.707 0.195 23.278 1.00 93.44 197 SER A C 1
ATOM 1558 O O . SER A 1 197 ? -3.798 0.942 22.933 1.00 93.44 197 SER A O 1
ATOM 1560 N N . ASN A 1 198 ? -5.125 0.155 24.552 1.00 91.44 198 ASN A N 1
ATOM 1561 C CA . ASN A 1 198 ? -4.576 0.995 25.622 1.00 91.44 198 ASN A CA 1
ATOM 1562 C C . ASN A 1 198 ? -4.572 2.505 25.276 1.00 91.44 198 ASN A C 1
ATOM 1564 O O . ASN A 1 198 ? -3.599 3.216 25.521 1.00 91.44 198 ASN A O 1
ATOM 1568 N N . ASN A 1 199 ? -5.680 3.001 24.714 1.00 90.62 199 ASN A N 1
ATOM 1569 C CA . ASN A 1 199 ? -5.893 4.384 24.261 1.00 90.62 199 ASN A CA 1
ATOM 1570 C C . ASN A 1 199 ? -5.055 4.842 23.050 1.00 90.62 199 ASN A C 1
ATOM 1572 O O . ASN A 1 199 ? -5.063 6.037 22.752 1.00 90.62 199 ASN A O 1
ATOM 1576 N N . VAL A 1 200 ? -4.378 3.938 22.329 1.00 91.56 200 VAL A N 1
ATOM 1577 C CA . VAL A 1 200 ? -3.748 4.272 21.034 1.00 91.56 200 VAL A CA 1
ATOM 1578 C C . VAL A 1 200 ? -4.819 4.634 20.005 1.00 91.56 200 VAL A C 1
ATOM 1580 O O . VAL A 1 200 ? -4.719 5.652 19.321 1.00 91.56 200 VAL A O 1
ATOM 1583 N N . ILE A 1 201 ? -5.894 3.845 19.943 1.00 95.00 201 ILE A N 1
ATOM 1584 C CA . ILE A 1 201 ? -7.074 4.175 19.148 1.00 95.00 201 ILE A CA 1
ATOM 1585 C C . ILE A 1 201 ? -7.926 5.141 19.965 1.00 95.00 201 ILE A C 1
ATOM 1587 O O . ILE A 1 201 ? -8.381 4.822 21.066 1.00 95.00 201 ILE A O 1
ATOM 1591 N N . ASN A 1 202 ? -8.153 6.336 19.425 1.00 93.75 202 ASN A N 1
ATOM 1592 C CA . ASN A 1 202 ? -8.984 7.321 20.098 1.00 93.75 202 ASN A CA 1
ATOM 1593 C C . ASN A 1 202 ? -10.469 6.900 20.094 1.00 93.75 202 ASN A C 1
ATOM 1595 O O . ASN A 1 202 ? -10.915 6.056 19.316 1.00 93.75 202 ASN A O 1
ATOM 1599 N N . GLU A 1 203 ? -11.256 7.506 20.980 1.00 94.44 203 GLU A N 1
ATOM 1600 C CA . GLU A 1 203 ? -12.674 7.169 21.153 1.00 94.44 203 GLU A CA 1
ATOM 1601 C C . GLU A 1 203 ? -13.512 7.385 19.891 1.00 94.44 203 GLU A C 1
ATOM 1603 O O . GLU A 1 203 ? -14.406 6.597 19.596 1.00 94.44 203 GLU A O 1
ATOM 1608 N N . VAL A 1 204 ? -13.212 8.441 19.133 1.00 94.44 204 VAL A N 1
ATOM 1609 C CA . VAL A 1 204 ? -13.970 8.788 17.931 1.00 94.44 204 VAL A CA 1
ATOM 1610 C C . VAL A 1 204 ? -13.701 7.776 16.822 1.00 94.44 204 VAL A C 1
ATOM 1612 O O . VAL A 1 204 ? -14.648 7.294 16.210 1.00 94.44 204 VAL A O 1
ATOM 1615 N N . ALA A 1 205 ? -12.442 7.389 16.614 1.00 95.19 205 ALA A N 1
ATOM 1616 C CA . ALA A 1 205 ? -12.054 6.340 15.680 1.00 95.19 205 ALA A CA 1
ATOM 1617 C C . ALA A 1 205 ? -12.678 4.991 16.071 1.00 95.19 205 ALA A C 1
ATOM 1619 O O . ALA A 1 205 ? -13.284 4.337 15.228 1.00 95.19 205 ALA A O 1
ATOM 1620 N N . SER A 1 206 ? -12.616 4.617 17.356 1.00 96.69 206 SER A N 1
ATOM 1621 C CA . SER A 1 206 ? -13.232 3.388 17.882 1.00 96.69 206 SER A CA 1
ATOM 1622 C C . SER A 1 206 ? -14.738 3.331 17.585 1.00 96.69 206 SER A C 1
ATOM 1624 O O . SER A 1 206 ? -15.228 2.337 17.045 1.00 96.69 206 SER A O 1
ATOM 1626 N N . ARG A 1 207 ? -15.460 4.429 17.848 1.00 96.06 207 ARG A N 1
ATOM 1627 C CA . ARG A 1 207 ? -16.891 4.548 17.541 1.00 96.06 207 ARG A CA 1
ATOM 1628 C C . ARG A 1 207 ? -17.167 4.541 16.038 1.00 96.06 207 ARG A C 1
ATOM 1630 O O . ARG A 1 207 ? -18.075 3.845 15.606 1.00 96.06 207 ARG A O 1
ATOM 1637 N N . ASN A 1 208 ? -16.398 5.270 15.232 1.00 95.81 208 ASN A N 1
ATOM 1638 C CA . ASN A 1 208 ? -16.609 5.320 13.783 1.00 95.81 208 ASN A CA 1
ATOM 1639 C C . ASN A 1 208 ? -16.393 3.947 13.123 1.00 95.81 208 ASN A C 1
ATOM 1641 O O . ASN A 1 208 ? -17.151 3.571 12.232 1.00 95.81 208 ASN A O 1
ATOM 1645 N N . ILE A 1 209 ? -15.396 3.182 13.582 1.00 95.56 209 ILE A N 1
ATOM 1646 C CA . ILE A 1 209 ? -15.147 1.811 13.115 1.00 95.56 209 ILE A CA 1
ATOM 1647 C C . ILE A 1 209 ? -16.306 0.890 13.514 1.00 95.56 209 ILE A C 1
ATOM 1649 O O . ILE A 1 209 ? -16.789 0.124 12.681 1.00 95.56 209 ILE A O 1
ATOM 1653 N N . PHE A 1 210 ? -16.794 0.993 14.755 1.00 95.69 210 PHE A N 1
ATOM 1654 C CA . PHE A 1 210 ? -17.989 0.264 15.184 1.00 95.69 210 PHE A CA 1
ATOM 1655 C C . PHE A 1 210 ? -19.195 0.591 14.293 1.00 95.69 210 PHE A C 1
ATOM 1657 O O . PHE A 1 210 ? -19.852 -0.321 13.799 1.00 95.69 210 PHE A O 1
ATOM 1664 N N . GLN A 1 211 ? -19.446 1.874 14.024 1.00 93.06 211 GLN A N 1
ATOM 1665 C CA . GLN A 1 211 ? -20.567 2.310 13.191 1.00 93.06 211 GLN A CA 1
ATOM 1666 C C . GLN A 1 211 ? -20.462 1.795 11.747 1.00 93.06 211 GLN A C 1
ATOM 1668 O O . GLN A 1 211 ? -21.470 1.408 11.170 1.00 93.06 211 GLN A O 1
ATOM 1673 N N . LEU A 1 212 ? -19.254 1.712 11.177 1.00 90.25 212 LEU A N 1
ATOM 1674 C CA . LEU A 1 212 ? -19.050 1.130 9.845 1.00 90.25 212 LEU A CA 1
ATOM 1675 C C . LEU A 1 212 ? -19.413 -0.366 9.792 1.00 90.25 212 LEU A C 1
ATOM 1677 O O . LEU A 1 212 ? -19.925 -0.842 8.781 1.00 90.25 212 LEU A O 1
ATOM 1681 N N . ILE A 1 213 ? -19.075 -1.118 10.841 1.00 89.06 213 ILE A N 1
ATOM 1682 C CA . ILE A 1 213 ? -19.066 -2.590 10.811 1.00 89.06 213 ILE A CA 1
ATOM 1683 C C . ILE A 1 213 ? -20.333 -3.193 11.425 1.00 89.06 213 ILE A C 1
ATOM 1685 O O . ILE A 1 213 ? -20.784 -4.250 10.985 1.00 89.06 213 ILE A O 1
ATOM 1689 N N . TRP A 1 214 ? -20.871 -2.550 12.458 1.00 88.69 214 TRP A N 1
ATOM 1690 C CA . TRP A 1 214 ? -21.934 -3.076 13.316 1.00 88.69 214 TRP A CA 1
ATOM 1691 C C . TRP A 1 214 ? -23.069 -2.072 13.568 1.00 88.69 214 TRP A C 1
ATOM 1693 O O . TRP A 1 214 ? -24.158 -2.478 13.962 1.00 88.69 214 TRP A O 1
ATOM 1703 N N . GLY A 1 215 ? -22.835 -0.773 13.346 1.00 79.69 215 GLY A N 1
ATOM 1704 C CA . GLY A 1 215 ? -23.855 0.264 13.494 1.00 79.69 215 GLY A CA 1
ATOM 1705 C C . GLY A 1 215 ? -24.935 0.152 12.422 1.00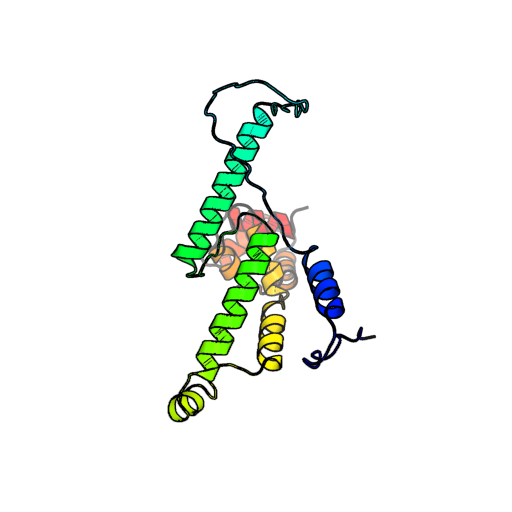 79.69 215 GLY A C 1
ATOM 1706 O O . GLY A 1 215 ? -24.688 0.415 11.248 1.00 79.69 215 GLY A O 1
ATOM 1707 N N . SER A 1 216 ? -26.137 -0.240 12.836 1.00 60.28 216 SER A N 1
ATOM 1708 C CA . SER A 1 216 ? -27.370 -0.185 12.043 1.00 60.28 216 SER A CA 1
ATOM 1709 C C . SER A 1 216 ? -28.351 0.795 12.661 1.00 60.28 216 SER A C 1
ATOM 1711 O O . SER A 1 216 ? -28.621 0.614 13.872 1.00 60.28 216 SER A O 1
#

Radius of gyration: 28.13 Å; chains: 1; bounding box: 63×62×74 Å

Sequence (216 aa):
MAQNLPLPISMDGDQQDWEAWIETSKNKLVVLREKEVGGDSYCAMGGRDCVHERRWPSGLVAWKREVVVLVGVSCFTTEVLEGFDVQRTSGLGDTIRKYGFLTRAITQYYRSLDPEDKEKSCGVCSPFDEFIKRCQDLEKMTVSDVFATQLMQVQQVTEEVAITVLDLYPTLLSLARAYSSLDGDVRAQEEMLKKQSNNVINEVASRNIFQLIWGS

Organism: NCBI:txid185542

pLDDT: mean 73.35, std 24.16, range [28.03, 97.0]

Foldseek 3Di:
DDDDDDDDDDVPDDPVVVVVVVVVCVVPDDQDADDDDDDDDDDDDDDDDPDPDPDDDPVVVVVVVVVVVVVVVVLVCCCPVVPDPDDDDNDDVRVVVVVVVVVVVVVVVLVPDDPVVVVVCVPVDDDPVVVVVVVVVVPDDDQLNVQLVVLCVFPPQDSVNSVLVCVVPSHLVSLVVVLVVVPPDLVCQLCVSCVVSVNPQPSVSSNRVCCVNPND

InterPro domains:
  IPR033309 Crossover junction endonuclease Mus81 [PTHR13451] (74-215)
  IPR042530 EME1/EME2, C-terminal domain [G3DSA:1.10.150.670] (141-216)